Protein AF-A0A7C4CGX9-F1 (afdb_monomer)

Nearest PDB structures (foldseek):
  6t3e-assembly1_A  TM=8.975E-01  e=1.602E-28  Thermococcus litoralis DSM 5473
  1omo-assembly1_A  TM=8.686E-01  e=9.446E-26  Archaeoglobus fulgidus
  1x7d-assembly1_A  TM=8.836E-01  e=2.860E-19  Pseudomonas putida
  6rqa-assembly1_B  TM=8.280E-01  e=3.393E-19  Paracoccus denitrificans PD1222
  5yu0-assembly1_B  TM=8.604E-01  e=6.777E-17  Streptomyces pristinaespiralis

Radius of gyration: 18.74 Å; Cα contacts (8 Å, |Δi|>4): 586; chains: 1; bounding box: 43×53×48 Å

Structure (mmCIF, N/CA/C/O backbone):
data_AF-A0A7C4CGX9-F1
#
_entry.id   AF-A0A7C4CGX9-F1
#
loop_
_atom_site.group_PDB
_atom_site.id
_atom_site.type_symbol
_atom_site.label_atom_id
_atom_site.label_alt_id
_atom_site.label_comp_id
_atom_site.label_asym_id
_atom_site.label_entity_id
_atom_site.label_seq_id
_atom_site.pdbx_PDB_ins_code
_atom_site.Cartn_x
_atom_site.Cartn_y
_atom_site.Cartn_z
_atom_site.occupancy
_atom_site.B_iso_or_equiv
_atom_site.auth_seq_id
_atom_site.auth_comp_id
_atom_site.auth_asym_id
_atom_site.auth_atom_id
_atom_site.pdbx_PDB_model_num
ATOM 1 N N . MET A 1 1 ? 15.262 -29.611 -25.347 1.00 70.50 1 MET A N 1
ATOM 2 C CA . MET A 1 1 ? 14.117 -28.682 -25.423 1.00 70.50 1 MET A CA 1
ATOM 3 C C . MET A 1 1 ? 14.641 -27.290 -25.127 1.00 70.50 1 MET A C 1
ATOM 5 O O . MET A 1 1 ? 15.427 -27.159 -24.196 1.00 70.50 1 MET A O 1
ATOM 9 N N . THR A 1 2 ? 14.307 -26.298 -25.949 1.00 79.62 2 THR A N 1
ATOM 10 C CA . THR A 1 2 ? 14.616 -24.887 -25.682 1.00 79.62 2 THR A CA 1
ATOM 11 C C . THR A 1 2 ? 13.583 -24.354 -24.699 1.00 79.62 2 THR A C 1
ATOM 13 O O . THR A 1 2 ? 12.387 -24.493 -24.933 1.00 79.62 2 THR A O 1
ATOM 16 N N . HIS A 1 3 ? 14.042 -23.815 -23.574 1.00 87.50 3 HIS A N 1
ATOM 17 C CA . HIS A 1 3 ? 13.185 -23.181 -22.580 1.00 87.50 3 HIS A CA 1
ATOM 18 C C . HIS A 1 3 ? 13.189 -21.672 -22.840 1.00 87.50 3 HIS A C 1
ATOM 20 O O . HIS A 1 3 ? 14.247 -21.043 -22.792 1.00 87.50 3 HIS A O 1
ATOM 26 N N . GLU A 1 4 ? 12.028 -21.122 -23.182 1.00 94.19 4 GLU A N 1
ATOM 27 C CA . GLU A 1 4 ? 11.838 -19.696 -23.448 1.00 94.19 4 GLU A CA 1
ATOM 28 C C . GLU A 1 4 ? 11.274 -18.997 -22.209 1.00 94.19 4 GLU A C 1
ATOM 30 O O . GLU A 1 4 ? 10.451 -19.562 -21.492 1.00 94.19 4 GLU A O 1
ATOM 35 N N . ILE A 1 5 ? 11.715 -17.759 -21.975 1.00 97.31 5 ILE A N 1
ATOM 36 C CA . ILE A 1 5 ? 11.267 -16.922 -20.859 1.00 97.31 5 ILE A CA 1
ATOM 37 C C . ILE A 1 5 ? 10.671 -15.644 -21.439 1.00 97.31 5 ILE A C 1
ATOM 39 O O . ILE A 1 5 ? 11.340 -14.932 -22.193 1.00 97.31 5 ILE A O 1
ATOM 43 N N . LEU A 1 6 ? 9.432 -15.326 -21.066 1.00 98.25 6 LEU A N 1
ATOM 44 C CA . LEU A 1 6 ? 8.787 -14.084 -21.480 1.00 98.25 6 LEU A CA 1
ATOM 45 C C . LEU A 1 6 ? 9.411 -12.892 -20.744 1.00 98.25 6 LEU A C 1
ATOM 47 O O . LEU A 1 6 ? 9.396 -12.840 -19.515 1.00 98.25 6 LEU A O 1
ATOM 51 N N . TYR A 1 7 ? 9.916 -11.905 -21.483 1.00 98.25 7 TYR A N 1
ATOM 52 C CA . TYR A 1 7 ? 10.343 -10.632 -20.906 1.00 98.25 7 TYR A CA 1
ATOM 53 C C . TYR A 1 7 ? 9.278 -9.555 -21.121 1.00 98.25 7 TYR A C 1
ATOM 55 O O . TYR A 1 7 ? 8.862 -9.329 -22.255 1.00 98.25 7 TYR A O 1
ATOM 63 N N . LEU A 1 8 ? 8.874 -8.873 -20.046 1.00 98.38 8 LEU A N 1
ATOM 64 C CA . LEU A 1 8 ? 7.962 -7.728 -20.098 1.00 98.38 8 LEU A CA 1
ATOM 65 C C . LEU A 1 8 ? 8.649 -6.491 -19.510 1.00 98.38 8 LEU A C 1
ATOM 67 O O . LEU A 1 8 ? 8.899 -6.397 -18.306 1.00 98.38 8 LEU A O 1
ATOM 71 N N . SER A 1 9 ? 8.948 -5.513 -20.356 1.00 97.38 9 SER A N 1
ATOM 72 C CA . SER A 1 9 ? 9.440 -4.209 -19.917 1.00 97.38 9 SER A CA 1
ATOM 73 C C . SER A 1 9 ? 8.371 -3.439 -19.131 1.00 97.38 9 SER A C 1
ATOM 75 O O . SER A 1 9 ? 7.195 -3.804 -19.120 1.00 97.38 9 SER A O 1
ATOM 77 N N . TYR A 1 10 ? 8.755 -2.310 -18.524 1.00 95.06 10 TYR A N 1
ATOM 78 C CA . TYR A 1 10 ? 7.801 -1.384 -17.900 1.00 95.06 10 TYR A CA 1
ATOM 79 C C . TYR A 1 10 ? 6.642 -1.033 -18.846 1.00 95.06 10 TYR A C 1
ATOM 81 O O . TYR A 1 10 ? 5.484 -1.057 -18.439 1.00 95.06 10 TYR A O 1
ATOM 89 N N . ARG A 1 11 ? 6.951 -0.738 -20.118 1.00 96.69 11 ARG A N 1
ATOM 90 C CA . ARG A 1 11 ? 5.941 -0.359 -21.116 1.00 96.69 11 ARG A CA 1
ATOM 91 C C . ARG A 1 11 ? 5.027 -1.524 -21.466 1.00 96.69 11 ARG A C 1
ATOM 93 O O . ARG A 1 11 ? 3.836 -1.300 -21.637 1.00 96.69 11 ARG A O 1
ATOM 100 N N . ASP A 1 12 ? 5.564 -2.740 -21.530 1.00 98.00 12 ASP A N 1
ATOM 101 C CA . ASP A 1 12 ? 4.757 -3.931 -21.797 1.00 98.00 12 ASP A CA 1
ATOM 102 C C . ASP A 1 12 ? 3.766 -4.157 -20.651 1.00 98.00 12 ASP A C 1
ATOM 104 O O . ASP A 1 12 ? 2.568 -4.257 -20.905 1.00 98.00 12 ASP A O 1
ATOM 108 N N . VAL A 1 13 ? 4.235 -4.120 -19.395 1.00 96.56 13 VAL A N 1
ATOM 109 C CA . VAL A 1 13 ? 3.384 -4.253 -18.197 1.00 96.56 13 VAL A CA 1
ATOM 110 C C . VAL A 1 13 ? 2.321 -3.152 -18.136 1.00 96.56 13 VAL A C 1
ATOM 112 O O . VAL A 1 13 ? 1.150 -3.445 -17.910 1.00 96.56 13 VAL A O 1
ATOM 115 N N . GLU A 1 14 ? 2.701 -1.894 -18.364 1.00 94.81 14 GLU A N 1
ATOM 116 C CA . GLU A 1 14 ? 1.768 -0.761 -18.363 1.00 94.81 14 GLU A CA 1
ATOM 117 C C . GLU A 1 14 ? 0.724 -0.881 -19.489 1.00 94.81 14 GLU A C 1
ATOM 119 O O . GLU A 1 14 ? -0.457 -0.610 -19.270 1.00 94.81 14 GLU A O 1
ATOM 124 N N . SER A 1 15 ? 1.124 -1.364 -20.671 1.00 96.88 15 SER A N 1
ATOM 125 C CA . SER A 1 15 ? 0.234 -1.533 -21.828 1.00 96.88 15 SER A CA 1
ATOM 126 C C . SER A 1 15 ? -0.835 -2.615 -21.652 1.00 96.88 15 SER A C 1
ATOM 128 O O . SER A 1 15 ? -1.835 -2.599 -22.374 1.00 96.88 15 SER A O 1
ATOM 130 N N . LEU A 1 16 ? -0.678 -3.516 -20.671 1.00 96.19 16 LEU A N 1
ATOM 131 C CA . LEU A 1 16 ? -1.705 -4.506 -20.331 1.00 96.19 16 LEU A CA 1
ATOM 132 C C . LEU A 1 16 ? -2.995 -3.852 -19.819 1.00 96.19 16 LEU A C 1
ATOM 134 O O . LEU A 1 16 ? -4.040 -4.497 -19.846 1.00 96.19 16 LEU A O 1
ATOM 138 N N . ASN A 1 17 ? -2.935 -2.589 -19.366 1.00 94.00 17 ASN A N 1
ATOM 139 C CA . ASN A 1 17 ? -4.091 -1.807 -18.916 1.00 94.00 17 ASN A CA 1
ATOM 140 C C . ASN A 1 17 ? -4.977 -2.561 -17.904 1.00 94.00 17 ASN A C 1
ATOM 142 O O . ASN A 1 17 ? -6.206 -2.514 -17.975 1.00 94.00 17 ASN A O 1
ATOM 146 N N . ILE A 1 18 ? -4.347 -3.269 -16.959 1.00 95.88 18 ILE A N 1
ATOM 147 C CA . ILE A 1 18 ? -5.054 -4.029 -15.922 1.00 95.88 18 ILE A CA 1
ATOM 148 C C . ILE A 1 18 ? -5.901 -3.057 -15.089 1.00 95.88 18 ILE A C 1
ATOM 150 O O . ILE A 1 18 ? -5.386 -2.080 -14.540 1.00 95.88 18 ILE A O 1
ATOM 154 N N . GLY A 1 19 ? -7.206 -3.320 -14.996 1.00 96.56 19 GLY A N 1
ATOM 155 C CA . GLY A 1 19 ? -8.149 -2.437 -14.318 1.00 96.56 19 GLY A CA 1
ATOM 156 C C . GLY A 1 19 ? -7.915 -2.363 -12.806 1.00 96.56 19 GLY A C 1
ATOM 157 O O . GLY A 1 19 ? -7.521 -3.344 -12.174 1.00 96.56 19 GLY A O 1
ATOM 158 N N . LEU A 1 20 ? -8.221 -1.209 -12.202 1.00 97.00 20 LEU A N 1
ATOM 159 C CA . LEU A 1 20 ? -8.058 -0.989 -10.756 1.00 97.00 20 LEU A CA 1
ATOM 160 C C . LEU A 1 20 ? -8.819 -2.030 -9.921 1.00 97.00 20 LEU A C 1
ATOM 162 O O . LEU A 1 20 ? -8.255 -2.600 -8.990 1.00 97.00 20 LEU A O 1
ATOM 166 N N . ASP A 1 21 ? -10.057 -2.346 -10.308 1.00 97.94 21 ASP A N 1
ATOM 167 C CA . ASP A 1 21 ? -10.888 -3.341 -9.618 1.00 97.94 21 ASP A CA 1
ATOM 168 C C . ASP A 1 21 ? -10.284 -4.754 -9.700 1.00 97.94 21 ASP A C 1
ATOM 170 O O . ASP A 1 21 ? -10.356 -5.515 -8.736 1.00 97.94 21 ASP A O 1
ATOM 174 N N . GLN A 1 22 ? -9.629 -5.096 -10.817 1.00 98.12 22 GLN A N 1
ATOM 175 C CA . GLN A 1 22 ? -8.940 -6.382 -10.975 1.00 98.12 22 GLN A CA 1
ATOM 176 C C . GLN A 1 22 ? -7.715 -6.467 -10.060 1.00 98.12 22 GLN A C 1
ATOM 178 O O . GLN A 1 22 ? -7.485 -7.499 -9.434 1.00 98.12 22 GLN A O 1
ATOM 183 N N . ILE A 1 23 ? -6.955 -5.374 -9.941 1.00 98.25 23 ILE A N 1
ATOM 184 C CA . ILE A 1 23 ? -5.801 -5.294 -9.037 1.00 98.25 23 ILE A CA 1
ATOM 185 C C . ILE A 1 23 ? -6.260 -5.433 -7.583 1.00 98.25 23 ILE A C 1
ATOM 187 O O . ILE A 1 23 ? -5.685 -6.225 -6.838 1.00 98.25 23 ILE A O 1
ATOM 191 N N . ILE A 1 24 ? -7.308 -4.705 -7.181 1.00 98.56 24 ILE A N 1
ATOM 192 C CA . ILE A 1 24 ? -7.872 -4.793 -5.826 1.00 98.56 24 ILE A CA 1
ATOM 193 C C . ILE A 1 24 ? -8.337 -6.224 -5.543 1.00 98.56 24 ILE A C 1
ATOM 195 O O . ILE A 1 24 ? -7.975 -6.777 -4.507 1.00 98.56 24 ILE A O 1
ATOM 199 N N . ALA A 1 25 ? -9.065 -6.855 -6.469 1.00 98.38 25 ALA A N 1
ATOM 200 C CA . ALA A 1 25 ? -9.540 -8.227 -6.307 1.00 98.38 25 ALA A CA 1
ATOM 201 C C . ALA A 1 25 ? -8.390 -9.241 -6.162 1.00 98.38 25 ALA A C 1
ATOM 203 O O . ALA A 1 25 ? -8.449 -10.103 -5.285 1.00 98.38 25 ALA A O 1
ATOM 204 N N . ALA A 1 26 ? -7.329 -9.120 -6.967 1.00 98.12 26 ALA A N 1
ATOM 205 C CA . ALA A 1 26 ? -6.158 -9.996 -6.891 1.00 98.12 26 ALA A CA 1
ATOM 206 C C . ALA A 1 26 ? -5.380 -9.823 -5.572 1.00 98.12 26 ALA A C 1
ATOM 208 O O . ALA A 1 26 ? -4.937 -10.802 -4.964 1.00 98.12 26 ALA A O 1
ATOM 209 N N . VAL A 1 27 ? -5.237 -8.583 -5.092 1.00 98.44 27 VAL A N 1
ATOM 210 C CA . VAL A 1 27 ? -4.595 -8.303 -3.799 1.00 98.44 27 VAL A CA 1
ATOM 211 C C . VAL A 1 27 ? -5.464 -8.792 -2.638 1.00 98.44 27 VAL A C 1
ATOM 213 O O . VAL A 1 27 ? -4.945 -9.390 -1.696 1.00 98.44 27 VAL A O 1
ATOM 216 N N . GLU A 1 28 ? -6.782 -8.599 -2.705 1.00 98.69 28 GLU A N 1
ATOM 217 C CA . GLU A 1 28 ? -7.714 -9.103 -1.695 1.00 98.69 28 GLU A CA 1
ATOM 218 C C . GLU A 1 28 ? -7.684 -10.632 -1.623 1.00 98.69 28 GLU A C 1
ATOM 220 O O . GLU A 1 28 ? -7.682 -11.199 -0.531 1.00 98.69 28 GLU A O 1
ATOM 225 N N . ASP A 1 29 ? -7.603 -11.307 -2.772 1.00 98.56 29 ASP A N 1
ATOM 226 C CA . ASP A 1 29 ? -7.431 -12.757 -2.821 1.00 98.56 29 ASP A CA 1
ATOM 227 C C . ASP A 1 29 ? -6.097 -13.223 -2.240 1.00 98.56 29 ASP A C 1
ATOM 229 O O . ASP A 1 29 ? -6.073 -14.170 -1.457 1.00 98.56 29 ASP A O 1
ATOM 233 N N . SER A 1 30 ? -5.010 -12.495 -2.493 1.00 98.19 30 SER A N 1
ATOM 234 C CA . SER A 1 30 ? -3.715 -12.781 -1.864 1.00 98.19 30 SER A CA 1
ATOM 235 C C . SER A 1 30 ? -3.793 -12.693 -0.330 1.00 98.19 30 SER A C 1
ATOM 237 O O . SER A 1 30 ? -3.309 -13.584 0.373 1.00 98.19 30 SER A O 1
ATOM 239 N N . PHE A 1 31 ? -4.459 -11.665 0.215 1.00 98.56 31 PHE A N 1
ATOM 240 C CA . PHE A 1 31 ? -4.695 -11.558 1.661 1.00 98.56 31 PHE A CA 1
ATOM 241 C C . PHE A 1 31 ? -5.619 -12.655 2.193 1.00 98.56 31 PHE A C 1
ATOM 243 O O . PHE A 1 31 ? -5.371 -13.177 3.281 1.00 98.56 31 PHE A O 1
ATOM 250 N N . ARG A 1 32 ? -6.652 -13.043 1.437 1.00 98.62 32 ARG A N 1
ATOM 251 C CA . ARG A 1 32 ? -7.548 -14.151 1.791 1.00 98.62 32 ARG A CA 1
ATOM 252 C C . ARG A 1 32 ? -6.787 -15.468 1.883 1.00 98.62 32 ARG A C 1
ATOM 254 O O . ARG A 1 32 ? -6.884 -16.150 2.899 1.00 98.62 32 ARG A O 1
ATOM 261 N N . GLN A 1 33 ? -5.992 -15.804 0.868 1.00 98.44 33 GLN A N 1
ATOM 262 C CA . GLN A 1 33 ? -5.147 -16.999 0.872 1.00 98.44 33 GLN A CA 1
ATOM 263 C C . GLN A 1 33 ? -4.186 -16.986 2.062 1.00 98.44 33 GLN A C 1
ATOM 265 O O . GLN A 1 33 ? -4.072 -17.993 2.764 1.00 98.44 33 GLN A O 1
ATOM 270 N N . LYS A 1 34 ? -3.569 -15.835 2.365 1.00 97.69 34 LYS A N 1
ATOM 271 C CA . LYS A 1 34 ? -2.740 -15.684 3.565 1.00 97.69 34 LYS A CA 1
ATOM 272 C C . LYS A 1 34 ? -3.537 -15.948 4.848 1.00 97.69 34 LYS A C 1
ATOM 274 O O . LYS A 1 34 ? -3.099 -16.741 5.677 1.00 97.69 34 LYS A O 1
ATOM 279 N N . GLY A 1 35 ? -4.714 -15.343 5.003 1.00 97.69 35 GLY A N 1
ATOM 280 C CA . GLY A 1 35 ? -5.590 -15.548 6.162 1.00 97.69 35 GLY A CA 1
ATOM 281 C C . GLY A 1 35 ? -6.046 -17.001 6.341 1.00 97.69 35 GLY A C 1
ATOM 282 O O . GLY A 1 35 ? -6.289 -17.444 7.467 1.00 97.69 35 GLY A O 1
ATOM 283 N N . LEU A 1 36 ? -6.121 -17.766 5.250 1.00 97.75 36 LEU A N 1
ATOM 284 C CA . LEU A 1 36 ? -6.421 -19.201 5.244 1.00 97.75 36 LEU A CA 1
ATOM 285 C C . LEU A 1 36 ? -5.187 -20.099 5.445 1.00 97.75 36 LEU A C 1
ATOM 287 O O . LEU A 1 36 ? -5.346 -21.310 5.563 1.00 97.75 36 LEU A O 1
ATOM 291 N N . GLY A 1 37 ? -3.974 -19.541 5.514 1.00 97.00 37 GLY A N 1
ATOM 292 C CA . GLY A 1 37 ? -2.733 -20.318 5.625 1.00 97.00 37 GLY A CA 1
ATOM 293 C C . GLY A 1 37 ? -2.311 -21.005 4.320 1.00 97.00 37 GLY A C 1
ATOM 294 O O . GLY A 1 37 ? -1.541 -21.961 4.342 1.00 97.00 37 GLY A O 1
ATOM 295 N N . LEU A 1 38 ? -2.807 -20.526 3.177 1.00 98.00 38 LEU A N 1
ATOM 296 C CA . LEU A 1 38 ? -2.552 -21.074 1.840 1.00 98.00 38 LEU A CA 1
ATOM 297 C C . LEU A 1 38 ? -1.387 -20.369 1.130 1.00 98.00 38 LEU A C 1
ATOM 299 O O . LEU A 1 38 ? -1.386 -20.237 -0.091 1.00 98.00 38 LEU A O 1
ATOM 303 N N . VAL A 1 39 ? -0.397 -19.896 1.889 1.00 97.50 39 VAL A N 1
ATOM 304 C CA . VAL A 1 39 ? 0.759 -19.174 1.348 1.00 97.50 39 VAL A CA 1
ATOM 305 C C . VAL A 1 39 ? 2.056 -19.695 1.944 1.00 97.50 39 VAL A C 1
ATOM 307 O O . VAL A 1 39 ? 2.121 -20.026 3.126 1.00 97.50 39 VAL A O 1
ATOM 310 N N . GLU A 1 40 ? 3.103 -19.715 1.132 1.00 96.56 40 GLU A N 1
ATOM 311 C CA . GLU A 1 40 ? 4.483 -19.776 1.603 1.00 96.56 40 GLU A CA 1
ATOM 312 C C . GLU A 1 40 ? 5.134 -18.437 1.291 1.00 96.56 40 GLU A C 1
ATOM 314 O O . GLU A 1 40 ? 5.309 -18.063 0.135 1.00 96.56 40 GLU A O 1
ATOM 319 N N . MET A 1 41 ? 5.430 -17.677 2.339 1.00 94.31 41 MET A N 1
ATOM 320 C CA . MET A 1 41 ? 5.937 -16.314 2.233 1.00 94.31 41 MET A CA 1
ATOM 321 C C . MET A 1 41 ? 6.996 -16.111 3.320 1.00 94.31 41 MET A C 1
ATOM 323 O O . MET A 1 41 ? 6.671 -15.649 4.416 1.00 94.31 41 MET A O 1
ATOM 327 N N . PRO A 1 42 ? 8.254 -16.518 3.079 1.00 91.31 42 PRO A N 1
ATOM 328 C CA . PRO A 1 42 ? 9.315 -16.292 4.049 1.00 91.31 42 PRO A CA 1
ATOM 329 C C . PRO A 1 42 ? 9.562 -14.781 4.237 1.00 91.31 42 PRO A C 1
ATOM 331 O O . PRO A 1 42 ? 9.220 -13.976 3.361 1.00 91.31 42 PRO A O 1
ATOM 334 N N . PRO A 1 43 ? 10.187 -14.365 5.356 1.00 84.19 43 PRO A N 1
ATOM 335 C CA . PRO A 1 43 ? 10.649 -12.989 5.520 1.00 84.19 43 PRO A CA 1
ATOM 336 C C . PRO A 1 43 ? 11.494 -12.568 4.318 1.00 84.19 43 PRO A C 1
ATOM 338 O O . PRO A 1 43 ? 12.234 -13.388 3.786 1.00 84.19 43 PRO A O 1
ATOM 341 N N . LYS A 1 44 ? 11.407 -11.304 3.892 1.00 89.56 44 LYS A N 1
ATOM 342 C CA . LYS A 1 44 ? 12.145 -10.815 2.720 1.00 89.56 44 LYS A CA 1
ATOM 343 C C . LYS A 1 44 ? 13.624 -10.557 3.063 1.00 89.56 44 LYS A C 1
ATOM 345 O O . LYS A 1 44 ? 13.900 -9.537 3.698 1.00 89.56 44 LYS A O 1
ATOM 350 N N . PRO A 1 45 ? 14.591 -11.431 2.702 1.00 89.19 45 PRO A N 1
ATOM 351 C CA . PRO A 1 45 ? 15.995 -11.147 2.966 1.00 89.19 45 PRO A CA 1
ATOM 352 C C . PRO A 1 45 ? 16.468 -9.962 2.125 1.00 89.19 45 PRO A C 1
ATOM 354 O O . PRO A 1 45 ? 15.969 -9.700 1.024 1.00 89.19 45 PRO A O 1
ATOM 357 N N . GLY A 1 46 ? 17.455 -9.246 2.655 1.00 89.88 46 GLY A N 1
ATOM 358 C CA . GLY A 1 46 ? 17.881 -7.975 2.104 1.00 89.88 46 GLY A CA 1
ATOM 359 C C . GLY A 1 46 ? 19.351 -7.669 2.287 1.00 89.88 46 GLY A C 1
ATOM 360 O O . GLY A 1 46 ? 19.967 -8.082 3.266 1.00 89.88 46 GLY A O 1
ATOM 361 N N . ILE A 1 47 ? 19.893 -6.883 1.362 1.00 93.50 47 ILE A N 1
ATOM 362 C CA . ILE A 1 47 ? 21.197 -6.235 1.503 1.00 93.50 47 ILE A CA 1
ATOM 363 C C . ILE A 1 47 ? 21.029 -4.716 1.483 1.00 93.50 47 ILE A C 1
ATOM 365 O O . ILE A 1 47 ? 20.156 -4.183 0.798 1.00 93.50 47 ILE A O 1
ATOM 369 N N . HIS A 1 48 ? 21.891 -4.015 2.218 1.00 93.69 48 HIS A N 1
ATOM 370 C CA . HIS A 1 48 ? 21.818 -2.564 2.412 1.00 93.69 48 HIS A CA 1
ATOM 371 C C . HIS A 1 48 ? 23.119 -1.916 1.928 1.00 93.69 48 HIS A C 1
ATOM 373 O O . HIS A 1 48 ? 24.009 -1.623 2.727 1.00 93.69 48 HIS A O 1
ATOM 379 N N . PRO A 1 49 ? 23.297 -1.746 0.605 1.00 92.88 49 PRO A N 1
ATOM 380 C CA . PRO A 1 49 ? 24.583 -1.338 0.042 1.00 92.88 49 PRO A CA 1
ATOM 381 C C . PRO A 1 49 ? 24.990 0.091 0.430 1.00 92.88 49 PRO A C 1
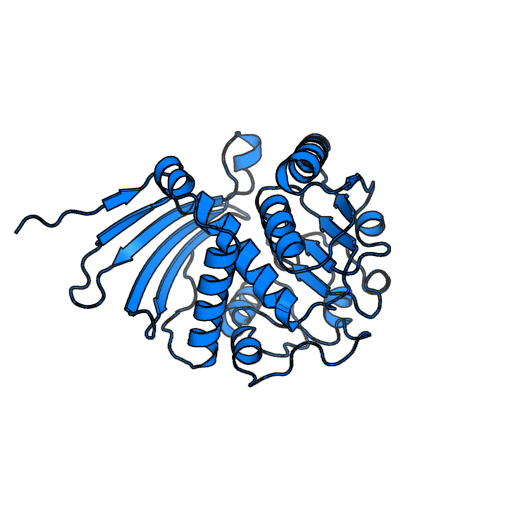ATOM 383 O O . PRO A 1 49 ? 26.163 0.442 0.301 1.00 92.88 49 PRO A O 1
ATOM 386 N N . ARG A 1 50 ? 24.046 0.936 0.862 1.00 93.88 50 ARG A N 1
ATOM 387 C CA . ARG A 1 50 ? 24.248 2.327 1.301 1.00 93.88 50 ARG A CA 1
ATOM 388 C C . ARG A 1 50 ? 23.262 2.662 2.427 1.00 93.88 50 ARG A C 1
ATOM 390 O O . ARG A 1 50 ? 22.300 1.925 2.636 1.00 93.88 50 ARG A O 1
ATOM 397 N N . ARG A 1 51 ? 23.490 3.781 3.128 1.00 90.81 51 ARG A N 1
ATOM 398 C CA . ARG A 1 51 ? 22.569 4.305 4.153 1.00 90.81 51 ARG A CA 1
ATOM 399 C C . ARG A 1 51 ? 21.167 4.489 3.557 1.00 90.81 51 ARG A C 1
ATOM 401 O O . ARG A 1 51 ? 21.048 4.959 2.425 1.00 90.81 51 ARG A O 1
ATOM 408 N N . ASP A 1 52 ? 20.145 4.070 4.303 1.00 88.94 52 ASP A N 1
ATOM 409 C CA . ASP A 1 52 ? 18.723 4.170 3.936 1.00 88.94 52 ASP A CA 1
ATOM 410 C C . ASP A 1 52 ? 18.367 3.541 2.569 1.00 88.94 52 ASP A C 1
ATOM 412 O O . ASP A 1 52 ? 17.315 3.810 1.997 1.00 88.94 52 ASP A O 1
ATOM 416 N N . SER A 1 53 ? 19.247 2.688 2.029 1.00 93.81 53 SER A N 1
ATOM 417 C CA . SER A 1 53 ? 19.053 1.982 0.763 1.00 93.81 53 SER A CA 1
ATOM 418 C C . SER A 1 53 ? 18.928 0.487 1.004 1.00 93.81 53 SER A C 1
ATOM 420 O O . SER A 1 53 ? 19.639 -0.071 1.840 1.00 93.81 53 SER A O 1
ATOM 422 N N . PHE A 1 54 ? 18.095 -0.178 0.213 1.00 94.12 54 PHE A N 1
ATOM 423 C CA . PHE A 1 54 ? 17.886 -1.616 0.313 1.00 94.12 54 PHE A CA 1
ATOM 424 C C . PHE A 1 54 ? 17.808 -2.280 -1.057 1.00 94.12 54 PHE A C 1
ATOM 426 O O . PHE A 1 54 ? 17.437 -1.653 -2.050 1.00 94.12 54 PHE A O 1
ATOM 433 N N . ILE A 1 55 ? 18.118 -3.573 -1.090 1.00 96.62 55 ILE A N 1
ATOM 434 C CA . ILE A 1 55 ? 17.747 -4.483 -2.168 1.00 96.62 55 ILE A CA 1
ATOM 435 C C . ILE A 1 55 ? 17.199 -5.755 -1.523 1.00 96.62 55 ILE A C 1
ATOM 437 O O . ILE A 1 55 ? 17.907 -6.409 -0.758 1.00 96.62 55 ILE A O 1
ATOM 441 N N . HIS A 1 56 ? 15.930 -6.060 -1.781 1.00 96.00 56 HIS A N 1
ATOM 442 C CA . HIS A 1 56 ? 15.164 -7.109 -1.113 1.00 96.00 56 HIS A CA 1
ATOM 443 C C . HIS A 1 56 ? 14.711 -8.184 -2.096 1.00 96.00 56 HIS A C 1
ATOM 445 O O . HIS A 1 56 ? 14.167 -7.877 -3.159 1.00 96.00 56 HIS A O 1
ATOM 451 N N . ALA A 1 57 ? 14.867 -9.441 -1.685 1.00 97.12 57 ALA A N 1
ATOM 452 C CA . ALA A 1 57 ? 14.245 -10.592 -2.318 1.00 97.12 57 ALA A CA 1
ATOM 453 C C . ALA A 1 57 ? 12.939 -10.903 -1.591 1.00 97.12 57 ALA A C 1
ATOM 455 O O . ALA A 1 57 ? 12.919 -11.069 -0.377 1.00 97.12 57 ALA A O 1
ATOM 456 N N . MET A 1 58 ? 11.840 -10.966 -2.333 1.00 97.38 58 MET A N 1
ATOM 457 C CA . MET A 1 58 ? 10.510 -11.259 -1.806 1.00 97.38 58 MET A CA 1
ATOM 458 C C . MET A 1 58 ? 9.933 -12.472 -2.547 1.00 97.38 58 MET A C 1
ATOM 460 O O . MET A 1 58 ? 9.144 -12.279 -3.477 1.00 97.38 58 MET A O 1
ATOM 464 N N . PRO A 1 59 ? 10.380 -13.701 -2.230 1.00 97.44 59 PRO A N 1
ATOM 465 C CA . PRO A 1 59 ? 9.787 -14.902 -2.795 1.00 97.44 59 PRO A CA 1
ATOM 466 C C . PRO A 1 59 ? 8.438 -15.191 -2.132 1.00 97.44 59 PRO A C 1
ATOM 468 O O . PRO A 1 59 ? 8.264 -14.952 -0.936 1.00 97.44 59 PRO A O 1
ATOM 471 N N . ALA A 1 60 ? 7.491 -15.705 -2.908 1.00 97.81 60 ALA A N 1
ATOM 472 C CA . ALA A 1 60 ? 6.214 -16.177 -2.396 1.00 97.81 60 ALA A CA 1
ATOM 473 C C . ALA A 1 60 ? 5.642 -17.286 -3.285 1.00 97.81 60 ALA A C 1
ATOM 475 O O . ALA A 1 60 ? 5.868 -17.301 -4.497 1.00 97.81 60 ALA A O 1
ATOM 476 N N . TYR A 1 61 ? 4.863 -18.170 -2.670 1.00 98.44 61 TYR A N 1
ATOM 477 C CA . TYR A 1 61 ? 4.008 -19.135 -3.345 1.00 98.44 61 TYR A CA 1
ATOM 478 C C . TYR A 1 61 ? 2.582 -19.029 -2.798 1.00 98.44 61 TYR A C 1
ATOM 480 O O . TYR A 1 61 ? 2.353 -19.157 -1.593 1.00 98.44 61 TYR A O 1
ATOM 488 N N . LEU A 1 62 ? 1.628 -18.765 -3.689 1.00 97.88 62 LEU A N 1
ATOM 489 C CA . LEU A 1 62 ? 0.196 -18.748 -3.403 1.00 97.88 62 LEU A CA 1
ATOM 490 C C . LEU A 1 62 ? -0.398 -20.098 -3.814 1.00 97.88 62 LEU A C 1
ATOM 492 O O . LEU A 1 62 ? -0.545 -20.366 -5.005 1.00 97.88 62 LEU A O 1
ATOM 496 N N . LYS A 1 63 ? -0.754 -20.939 -2.836 1.00 97.44 63 LYS A N 1
ATOM 497 C CA . LYS A 1 63 ? -1.225 -22.316 -3.080 1.00 97.44 63 LYS A CA 1
ATOM 498 C C . LYS A 1 63 ? -2.572 -22.359 -3.790 1.00 97.44 63 LYS A C 1
ATOM 500 O O . LYS A 1 63 ? -2.829 -23.275 -4.556 1.00 97.44 63 LYS A O 1
ATOM 505 N N . GLY A 1 64 ? -3.445 -21.387 -3.525 1.00 94.94 64 GLY A N 1
ATOM 506 C CA . GLY A 1 64 ? -4.780 -21.337 -4.121 1.00 94.94 64 GLY A CA 1
ATOM 507 C C . GLY A 1 64 ? -4.771 -20.936 -5.596 1.00 94.94 64 GLY A C 1
ATOM 508 O O . GLY A 1 64 ? -5.602 -21.418 -6.356 1.00 94.94 64 GLY A O 1
ATOM 509 N N . SER A 1 65 ? -3.830 -20.080 -6.002 1.00 94.25 65 SER A N 1
ATOM 510 C CA . SER A 1 65 ? -3.666 -19.655 -7.404 1.00 94.25 65 SER A CA 1
ATOM 511 C C . SER A 1 65 ? -2.610 -20.452 -8.165 1.00 94.25 65 SER A C 1
ATOM 513 O O . SER A 1 65 ? -2.397 -20.174 -9.340 1.00 94.25 65 SER A O 1
ATOM 515 N N . ASP A 1 66 ? -1.923 -21.365 -7.479 1.00 97.00 66 ASP A N 1
ATOM 516 C CA . ASP A 1 66 ? -0.732 -22.063 -7.955 1.00 97.00 66 ASP A CA 1
ATOM 517 C C . ASP A 1 66 ? 0.278 -21.115 -8.629 1.00 97.00 66 ASP A C 1
ATOM 519 O O . ASP A 1 66 ? 0.686 -21.281 -9.775 1.00 97.00 66 ASP A O 1
ATOM 523 N N . ALA A 1 67 ? 0.633 -20.041 -7.917 1.00 97.50 67 ALA A N 1
ATOM 524 C CA . ALA A 1 67 ? 1.498 -18.983 -8.434 1.00 97.50 67 ALA A CA 1
ATOM 525 C C . ALA A 1 67 ? 2.750 -18.838 -7.566 1.00 97.50 67 ALA A C 1
ATOM 527 O O . ALA A 1 67 ? 2.658 -18.445 -6.399 1.00 97.50 67 ALA A O 1
ATOM 528 N N . ALA A 1 68 ? 3.917 -19.132 -8.143 1.00 98.38 68 ALA A N 1
ATOM 529 C CA . ALA A 1 68 ? 5.220 -19.015 -7.494 1.00 98.38 68 ALA A CA 1
ATOM 530 C C . ALA A 1 68 ? 6.075 -17.936 -8.169 1.00 98.38 68 ALA A C 1
ATOM 532 O O . ALA A 1 68 ? 6.118 -17.823 -9.396 1.00 98.38 68 ALA A O 1
ATOM 533 N N . GLY A 1 69 ? 6.788 -17.141 -7.374 1.00 98.00 69 GLY A N 1
ATOM 534 C CA . GLY A 1 69 ? 7.680 -16.134 -7.933 1.00 98.00 69 GLY A CA 1
ATOM 535 C C . GLY A 1 69 ? 8.556 -15.420 -6.918 1.00 98.00 69 GLY A C 1
ATOM 536 O O . GLY A 1 69 ? 8.475 -15.639 -5.710 1.00 98.00 69 GLY A O 1
ATOM 537 N N . LEU A 1 70 ? 9.399 -14.531 -7.440 1.00 97.81 70 LEU A N 1
ATOM 538 C CA . LEU A 1 70 ? 10.344 -13.716 -6.688 1.00 97.81 70 LEU A CA 1
ATOM 539 C C . LEU A 1 70 ? 10.321 -12.282 -7.199 1.00 97.81 70 LEU A C 1
ATOM 541 O O . LEU A 1 70 ? 10.653 -12.017 -8.354 1.00 97.81 70 LEU A O 1
ATOM 545 N N . LYS A 1 71 ? 10.032 -11.331 -6.309 1.00 98.25 71 LYS A N 1
ATOM 546 C CA . LYS A 1 71 ? 10.316 -9.921 -6.584 1.00 98.25 71 LYS A CA 1
ATOM 547 C C . LYS A 1 71 ? 11.698 -9.552 -6.053 1.00 98.25 71 LYS A C 1
ATOM 549 O O . LYS A 1 71 ? 11.943 -9.665 -4.853 1.00 98.25 71 LYS A O 1
ATOM 554 N N . TRP A 1 72 ? 12.568 -9.069 -6.934 1.00 97.88 72 TRP A N 1
ATOM 555 C CA . TRP A 1 72 ? 13.869 -8.496 -6.594 1.00 97.88 72 TRP A CA 1
ATOM 556 C C . TRP A 1 72 ? 13.804 -6.982 -6.769 1.00 97.88 72 TRP A C 1
ATOM 558 O O . TRP A 1 72 ? 13.784 -6.478 -7.892 1.00 97.88 72 TRP A O 1
ATOM 568 N N . ILE A 1 73 ? 13.694 -6.255 -5.656 1.00 97.44 73 ILE A N 1
ATOM 569 C CA . ILE A 1 73 ? 13.359 -4.827 -5.652 1.00 97.44 73 ILE A CA 1
ATOM 570 C C . ILE A 1 73 ? 14.373 -4.021 -4.847 1.00 97.44 73 ILE A C 1
ATOM 572 O O . ILE A 1 73 ? 14.780 -4.424 -3.761 1.00 97.44 73 ILE A O 1
ATOM 576 N N . SER A 1 74 ? 14.749 -2.859 -5.367 1.00 96.56 74 SER A N 1
ATOM 577 C CA . SER A 1 74 ? 15.635 -1.905 -4.707 1.00 96.56 74 SER A CA 1
ATOM 578 C C . SER A 1 74 ? 14.905 -0.627 -4.315 1.00 96.56 74 SER A C 1
ATOM 580 O O . SER A 1 74 ? 13.936 -0.236 -4.968 1.00 96.56 74 SER A O 1
ATOM 582 N N . GLY A 1 75 ? 15.400 0.021 -3.263 1.00 95.19 75 GLY A N 1
ATOM 583 C CA . GLY A 1 75 ? 15.026 1.370 -2.868 1.00 95.19 75 GLY A CA 1
ATOM 584 C C . GLY A 1 75 ? 16.266 2.199 -2.567 1.00 95.19 75 GLY A C 1
ATOM 585 O O . GLY A 1 75 ? 17.117 1.759 -1.795 1.00 95.19 75 GLY A O 1
ATOM 586 N N . ASN A 1 76 ? 16.393 3.378 -3.182 1.00 95.00 76 ASN A N 1
ATOM 587 C CA . ASN A 1 76 ? 17.524 4.281 -2.956 1.00 95.00 76 ASN A CA 1
ATOM 588 C C . ASN A 1 76 ? 17.072 5.752 -2.881 1.00 95.00 76 ASN A C 1
ATOM 590 O O . ASN A 1 76 ? 16.747 6.339 -3.919 1.00 95.00 76 ASN A O 1
ATOM 594 N N . PRO A 1 77 ? 17.079 6.377 -1.689 1.00 91.38 77 PRO A N 1
ATOM 595 C CA . PRO A 1 77 ? 16.537 7.721 -1.477 1.00 91.38 77 PRO A CA 1
ATOM 596 C C . PRO A 1 77 ? 17.304 8.826 -2.219 1.00 91.38 77 PRO A C 1
ATOM 598 O O . PRO A 1 77 ? 16.773 9.917 -2.410 1.00 91.38 77 PRO A O 1
ATOM 601 N N . GLU A 1 78 ? 18.521 8.553 -2.698 1.00 92.50 78 GLU A N 1
ATOM 602 C CA . GLU A 1 78 ? 19.321 9.509 -3.470 1.00 92.50 78 GLU A CA 1
ATOM 603 C C . GLU A 1 78 ? 19.006 9.492 -4.976 1.00 92.50 78 GLU A C 1
ATOM 605 O O . GLU A 1 78 ? 19.388 10.417 -5.695 1.00 92.50 78 GLU A O 1
ATOM 610 N N . ASN A 1 79 ? 18.302 8.471 -5.478 1.00 93.56 79 ASN A N 1
ATOM 611 C CA . ASN A 1 79 ? 17.975 8.350 -6.903 1.00 93.56 79 ASN A CA 1
ATOM 612 C C . ASN A 1 79 ? 17.130 9.509 -7.456 1.00 93.56 79 ASN A C 1
ATOM 614 O O . ASN A 1 79 ? 17.475 9.997 -8.536 1.00 93.56 79 ASN A O 1
ATOM 618 N N . PRO A 1 80 ? 16.098 10.021 -6.752 1.00 90.19 80 PRO A N 1
ATOM 619 C CA . PRO A 1 80 ? 15.321 11.157 -7.244 1.00 90.19 80 PRO A CA 1
ATOM 620 C C . PRO A 1 80 ? 16.173 12.394 -7.561 1.00 90.19 80 PRO A C 1
ATOM 622 O O . PRO A 1 80 ? 15.923 13.071 -8.555 1.00 90.19 80 PRO A O 1
ATOM 625 N N . LYS A 1 81 ? 17.248 12.650 -6.797 1.00 90.06 81 LYS A N 1
ATOM 626 C CA . LYS A 1 81 ? 18.187 13.761 -7.059 1.00 90.06 81 LYS A CA 1
ATOM 627 C C . LYS A 1 81 ? 18.966 13.591 -8.370 1.00 90.06 81 LYS A C 1
ATOM 629 O O . LYS A 1 81 ? 19.510 14.556 -8.892 1.00 90.06 81 LYS A O 1
ATOM 634 N N . ARG A 1 82 ? 19.026 12.364 -8.894 1.00 93.38 82 ARG A N 1
ATOM 635 C CA . ARG A 1 82 ? 19.689 11.977 -10.150 1.00 93.38 82 ARG A CA 1
ATOM 636 C C . ARG A 1 82 ? 18.704 11.815 -11.311 1.00 93.38 82 ARG A C 1
ATOM 638 O O . ARG A 1 82 ? 19.111 11.371 -12.378 1.00 93.38 82 ARG A O 1
ATOM 645 N N . GLY A 1 83 ? 17.418 12.104 -11.101 1.00 90.31 83 GLY A N 1
ATOM 646 C CA . GLY A 1 83 ? 16.368 11.839 -12.088 1.00 90.31 83 GLY A CA 1
ATOM 647 C C . GLY A 1 83 ? 16.041 10.351 -12.268 1.00 90.31 83 GLY A C 1
ATOM 648 O O . GLY A 1 83 ? 15.467 9.978 -13.285 1.00 90.31 83 GLY A O 1
ATOM 649 N N . LEU A 1 84 ? 16.409 9.499 -11.304 1.00 92.69 84 LEU A N 1
ATOM 650 C CA . LEU A 1 84 ? 16.118 8.063 -11.312 1.00 92.69 84 LEU A CA 1
ATOM 651 C C . LEU A 1 84 ? 14.974 7.719 -10.337 1.00 92.69 84 LEU A C 1
ATOM 653 O O . LEU A 1 84 ? 14.790 8.423 -9.338 1.00 92.69 84 LEU A O 1
ATOM 657 N N . PRO A 1 85 ? 14.232 6.616 -10.556 1.00 90.31 85 PRO A N 1
ATOM 658 C CA . PRO A 1 85 ? 13.203 6.162 -9.621 1.00 90.31 85 PRO A CA 1
ATOM 659 C C . PRO A 1 85 ? 13.761 5.827 -8.229 1.00 90.31 85 PRO A C 1
ATOM 661 O O . PRO A 1 85 ? 14.826 5.217 -8.106 1.00 90.31 85 PRO A O 1
ATOM 664 N N . TYR A 1 86 ? 13.009 6.175 -7.175 1.00 92.69 86 TYR A N 1
ATOM 665 C CA . TYR A 1 86 ? 13.316 5.747 -5.801 1.00 92.69 86 TYR A CA 1
ATOM 666 C C . TYR A 1 86 ? 13.276 4.220 -5.678 1.00 92.69 86 TYR A C 1
ATOM 668 O O . TYR A 1 86 ? 14.199 3.633 -5.119 1.00 92.69 86 TYR A O 1
ATOM 676 N N . ILE A 1 87 ? 12.228 3.601 -6.231 1.00 95.06 87 ILE A N 1
ATOM 677 C CA . ILE A 1 87 ? 12.009 2.155 -6.247 1.00 95.06 87 ILE A CA 1
ATOM 678 C C . ILE A 1 87 ? 12.151 1.634 -7.678 1.00 95.06 87 ILE A C 1
ATOM 680 O O . ILE A 1 87 ? 11.539 2.191 -8.586 1.00 95.06 87 ILE A O 1
ATOM 684 N N . ALA A 1 88 ? 12.915 0.558 -7.865 1.00 95.50 88 ALA A N 1
ATOM 685 C CA . ALA A 1 88 ? 13.060 -0.132 -9.148 1.00 95.50 88 ALA A CA 1
ATOM 686 C C . ALA A 1 88 ? 13.418 -1.609 -8.938 1.00 95.50 88 ALA A C 1
ATOM 688 O O . ALA A 1 88 ? 14.078 -1.956 -7.952 1.00 95.50 88 ALA A O 1
ATOM 689 N N . GLY A 1 89 ? 13.019 -2.479 -9.865 1.00 96.88 89 GLY A N 1
ATOM 690 C CA . GLY A 1 89 ? 13.390 -3.893 -9.837 1.00 96.88 89 GLY A CA 1
ATOM 691 C C . GLY A 1 89 ? 12.555 -4.752 -10.773 1.00 96.88 89 GLY A C 1
ATOM 692 O O . GLY A 1 89 ? 11.855 -4.235 -11.640 1.00 96.88 89 GLY A O 1
ATOM 693 N N . ILE A 1 90 ? 12.631 -6.065 -10.577 1.00 98.19 90 ILE A N 1
ATOM 694 C CA . ILE A 1 90 ? 11.989 -7.065 -11.434 1.00 98.19 90 ILE A CA 1
ATOM 695 C C . ILE A 1 90 ? 11.170 -8.069 -10.623 1.00 98.19 90 ILE A C 1
ATOM 697 O O . ILE A 1 90 ? 11.419 -8.287 -9.434 1.00 98.19 90 ILE A O 1
ATOM 701 N N . LEU A 1 91 ? 10.199 -8.687 -11.284 1.00 98.44 91 LEU A N 1
ATOM 702 C CA . LEU A 1 91 ? 9.452 -9.843 -10.813 1.00 98.44 91 LEU A CA 1
ATOM 703 C C . LEU A 1 91 ? 9.761 -11.026 -11.732 1.00 98.44 91 LEU A C 1
ATOM 705 O O . LEU A 1 91 ? 9.696 -10.897 -12.952 1.00 98.44 91 LEU A O 1
ATOM 709 N N . ILE A 1 92 ? 10.090 -12.164 -11.135 1.00 98.56 92 ILE A N 1
ATOM 710 C CA . ILE A 1 92 ? 10.289 -13.441 -11.815 1.00 98.56 92 ILE A CA 1
ATOM 711 C C . ILE A 1 92 ? 9.118 -14.339 -11.426 1.00 98.56 92 ILE A C 1
ATOM 713 O O . ILE A 1 92 ? 8.813 -14.446 -10.237 1.00 98.56 92 ILE A O 1
ATOM 717 N N . LEU A 1 93 ? 8.470 -14.958 -12.408 1.00 98.44 93 LEU A N 1
ATOM 718 C CA . LEU A 1 93 ? 7.480 -16.010 -12.182 1.00 98.44 93 LEU A CA 1
ATOM 719 C C . LEU A 1 93 ? 8.085 -17.360 -12.535 1.00 98.44 93 LEU A C 1
ATOM 721 O O . LEU A 1 93 ? 8.811 -17.474 -13.523 1.00 98.44 93 LEU A O 1
ATOM 725 N N . ASN A 1 94 ? 7.746 -18.371 -11.748 1.00 98.44 94 ASN A N 1
ATOM 726 C CA . ASN A 1 94 ? 8.141 -19.753 -11.959 1.00 98.44 94 ASN A CA 1
ATOM 727 C C . ASN A 1 94 ? 6.892 -20.599 -12.189 1.00 98.44 94 ASN A C 1
ATOM 729 O O . ASN A 1 94 ? 5.867 -20.378 -11.549 1.00 98.44 94 ASN A O 1
ATOM 733 N N . ASP A 1 95 ? 7.006 -21.578 -13.077 1.00 97.62 95 ASP A N 1
ATOM 734 C CA . ASP A 1 95 ? 6.078 -22.700 -13.130 1.00 97.62 95 ASP A CA 1
ATOM 735 C C . ASP A 1 95 ? 6.264 -23.544 -11.851 1.00 97.62 95 ASP A C 1
ATOM 737 O O . ASP A 1 95 ? 7.372 -24.050 -11.633 1.00 97.62 95 ASP A O 1
ATOM 741 N N . PRO A 1 96 ? 5.246 -23.679 -10.979 1.00 96.88 96 PRO A N 1
ATOM 742 C CA . PRO A 1 96 ? 5.368 -24.457 -9.748 1.00 96.88 96 PRO A CA 1
ATOM 743 C C . PRO A 1 96 ? 5.623 -25.951 -9.977 1.00 96.88 96 PRO A C 1
ATOM 745 O O . PRO A 1 96 ? 6.233 -26.586 -9.118 1.00 96.88 96 PRO A O 1
ATOM 748 N N . GLU A 1 97 ? 5.195 -26.515 -11.114 1.00 96.62 97 GLU A N 1
ATOM 749 C CA . GLU A 1 97 ? 5.354 -27.943 -11.412 1.00 96.62 97 GLU A CA 1
ATOM 750 C C . GLU A 1 97 ? 6.806 -28.276 -11.774 1.00 96.62 97 GLU A C 1
ATOM 752 O O . GLU A 1 97 ? 7.387 -29.238 -11.268 1.00 96.62 97 GLU A O 1
ATOM 757 N N . THR A 1 98 ? 7.416 -27.462 -12.638 1.00 96.25 98 THR A N 1
ATOM 758 C CA . THR A 1 98 ? 8.771 -27.716 -13.157 1.00 96.25 98 THR A CA 1
ATOM 759 C C . THR A 1 98 ? 9.864 -26.924 -12.438 1.00 96.25 98 THR A C 1
ATOM 761 O O . THR A 1 98 ? 11.049 -27.238 -12.568 1.00 96.25 98 THR A O 1
ATOM 764 N N . GLY A 1 99 ? 9.491 -25.874 -11.703 1.00 95.56 99 GLY A N 1
ATOM 765 C CA . GLY A 1 99 ? 10.398 -24.895 -11.101 1.00 95.56 99 GLY A CA 1
ATOM 766 C C . GLY A 1 99 ? 11.028 -23.923 -12.106 1.00 95.56 99 GLY A C 1
ATOM 767 O O . GLY A 1 99 ? 11.782 -23.028 -11.707 1.00 95.56 99 GLY A O 1
ATOM 768 N N . LEU A 1 100 ? 10.744 -24.071 -13.403 1.00 97.12 100 LEU A N 1
ATOM 769 C CA . LEU A 1 100 ? 11.366 -23.276 -14.454 1.00 97.12 100 LEU A CA 1
ATOM 770 C C . LEU A 1 100 ? 10.822 -21.835 -14.467 1.00 97.12 100 LEU A C 1
ATOM 772 O O . LEU A 1 100 ? 9.619 -21.632 -14.300 1.00 97.12 100 LEU A O 1
ATOM 776 N N . PRO A 1 101 ? 11.675 -20.813 -14.661 1.00 97.38 101 PRO A N 1
ATOM 777 C CA . PRO A 1 101 ? 11.220 -19.432 -14.779 1.00 97.38 101 PRO A CA 1
ATOM 778 C C . PRO A 1 101 ? 10.432 -19.231 -16.079 1.00 97.38 101 PRO A C 1
ATOM 780 O O . PRO A 1 101 ? 10.941 -19.472 -17.161 1.00 97.38 101 PRO A O 1
ATOM 783 N N . ILE A 1 102 ? 9.203 -18.735 -15.998 1.00 97.94 102 ILE A N 1
ATOM 784 C CA . ILE A 1 102 ? 8.338 -18.537 -17.175 1.00 97.94 102 ILE A CA 1
ATOM 785 C C . ILE A 1 102 ? 8.281 -17.080 -17.634 1.00 97.94 102 ILE A C 1
ATOM 787 O O . ILE A 1 102 ? 8.021 -16.807 -18.807 1.00 97.94 102 ILE A O 1
ATOM 791 N N . ALA A 1 103 ? 8.549 -16.131 -16.732 1.00 98.38 103 ALA A N 1
ATOM 792 C CA . ALA A 1 103 ? 8.557 -14.714 -17.064 1.00 98.38 103 ALA A CA 1
ATOM 793 C C . ALA A 1 103 ? 9.513 -13.901 -16.185 1.00 98.38 103 ALA A C 1
ATOM 795 O O . ALA A 1 103 ? 9.699 -14.200 -15.005 1.00 98.38 103 ALA A O 1
ATOM 796 N N . VAL A 1 104 ? 10.048 -12.823 -16.758 1.00 98.44 104 VAL A N 1
ATOM 797 C CA . VAL A 1 104 ? 10.742 -11.737 -16.058 1.00 98.44 104 VAL A CA 1
ATOM 798 C C . VAL A 1 104 ? 10.095 -10.422 -16.469 1.00 98.44 104 VAL A C 1
ATOM 800 O O . VAL A 1 104 ? 10.028 -10.107 -17.654 1.00 98.44 104 VAL A O 1
ATOM 803 N N . MET A 1 105 ? 9.635 -9.632 -15.506 1.00 98.00 105 MET A N 1
ATOM 804 C CA . MET A 1 105 ? 8.929 -8.382 -15.788 1.00 98.00 105 MET A CA 1
ATOM 805 C C . MET A 1 105 ? 9.367 -7.225 -14.896 1.00 98.00 105 MET A C 1
ATOM 807 O O . MET A 1 105 ? 9.836 -7.446 -13.780 1.00 98.00 105 MET A O 1
ATOM 811 N N . ASP A 1 106 ? 9.211 -5.989 -15.374 1.00 96.88 106 ASP A N 1
ATOM 812 C CA . ASP A 1 106 ? 9.391 -4.797 -14.537 1.00 96.88 106 ASP A CA 1
ATOM 813 C C . ASP A 1 106 ? 8.461 -4.842 -13.314 1.00 96.88 106 ASP A C 1
ATOM 815 O O . ASP A 1 106 ? 7.271 -5.142 -13.416 1.00 96.88 106 ASP A O 1
ATOM 819 N N . ALA A 1 107 ? 9.007 -4.520 -12.141 1.00 97.00 107 ALA A N 1
ATOM 820 C CA . ALA A 1 107 ? 8.254 -4.476 -10.890 1.00 97.00 107 ALA A CA 1
ATOM 821 C C . ALA A 1 107 ? 7.959 -3.049 -10.401 1.00 97.00 107 ALA A C 1
ATOM 823 O O . ALA A 1 107 ? 7.357 -2.887 -9.337 1.00 97.00 107 ALA A O 1
ATOM 824 N N . THR A 1 108 ? 8.374 -2.018 -11.136 1.00 93.75 108 THR A N 1
ATOM 825 C CA . THR A 1 108 ? 8.198 -0.608 -10.772 1.00 93.75 108 THR A CA 1
ATOM 826 C C . THR A 1 108 ? 6.731 -0.204 -10.872 1.00 93.75 108 THR A C 1
ATOM 828 O O . THR A 1 108 ? 6.169 0.332 -9.914 1.00 93.75 108 THR A O 1
ATOM 831 N N . TRP A 1 109 ? 6.075 -0.525 -11.990 1.00 93.62 109 TRP A N 1
ATOM 832 C CA . TRP A 1 109 ? 4.634 -0.296 -12.131 1.00 93.62 109 TRP A CA 1
ATOM 833 C C . TRP A 1 109 ? 3.847 -1.176 -11.152 1.00 93.62 109 TRP A C 1
ATOM 835 O O . TRP A 1 109 ? 3.050 -0.678 -10.352 1.00 93.62 109 TRP A O 1
ATOM 845 N N . LEU A 1 110 ? 4.154 -2.480 -11.125 1.00 94.50 110 LEU A N 1
ATOM 846 C CA . LEU A 1 110 ? 3.477 -3.449 -10.257 1.00 94.50 110 LEU A CA 1
ATOM 847 C C . LEU A 1 110 ? 3.536 -3.035 -8.789 1.00 94.50 110 LEU A C 1
ATOM 849 O O . LEU A 1 110 ? 2.523 -3.084 -8.097 1.00 94.50 110 LEU A O 1
ATOM 853 N N . THR A 1 111 ? 4.699 -2.597 -8.293 1.00 96.25 111 THR A N 1
ATOM 854 C CA . THR A 1 111 ? 4.845 -2.227 -6.882 1.00 96.25 111 THR A CA 1
ATOM 855 C C . THR A 1 111 ? 4.072 -0.964 -6.515 1.00 96.25 111 THR A C 1
ATOM 857 O O . THR A 1 111 ? 3.650 -0.858 -5.367 1.00 96.25 111 THR A O 1
ATOM 860 N N . ALA A 1 112 ? 3.845 -0.030 -7.442 1.00 96.12 112 ALA A N 1
ATOM 861 C CA . ALA A 1 112 ? 2.975 1.116 -7.192 1.00 96.12 112 ALA A CA 1
ATOM 862 C C . ALA A 1 112 ? 1.528 0.651 -6.978 1.00 96.12 112 ALA A C 1
ATOM 864 O O . ALA A 1 112 ? 0.956 0.832 -5.903 1.00 96.12 112 ALA A O 1
ATOM 865 N N . TYR A 1 113 ? 0.973 -0.053 -7.963 1.00 97.12 113 TYR A N 1
ATOM 866 C CA . TYR A 1 113 ? -0.446 -0.394 -7.978 1.00 97.12 113 TYR A CA 1
ATOM 867 C C . TYR A 1 113 ? -0.831 -1.488 -6.982 1.00 97.12 113 TYR A C 1
ATOM 869 O O . TYR A 1 113 ? -1.868 -1.369 -6.338 1.00 97.12 113 TYR A O 1
ATOM 877 N N . ARG A 1 114 ? 0.005 -2.512 -6.764 1.00 97.56 114 ARG A N 1
ATOM 878 C CA . ARG A 1 114 ? -0.282 -3.534 -5.738 1.00 97.56 114 ARG A CA 1
ATOM 879 C C . ARG A 1 114 ? -0.199 -2.980 -4.315 1.00 97.56 114 ARG A C 1
ATOM 881 O O . ARG A 1 114 ? -0.888 -3.480 -3.435 1.00 97.56 114 ARG A O 1
ATOM 888 N N . THR A 1 115 ? 0.651 -1.975 -4.067 1.00 98.31 115 THR A N 1
ATOM 889 C CA . THR A 1 115 ? 0.739 -1.334 -2.740 1.00 98.31 115 THR A CA 1
ATOM 890 C C . THR A 1 115 ? -0.519 -0.517 -2.483 1.00 98.31 115 THR A C 1
ATOM 892 O O . THR A 1 115 ? -1.154 -0.692 -1.452 1.00 98.31 115 THR A O 1
ATOM 895 N N . ALA A 1 116 ? -0.946 0.282 -3.463 1.00 98.56 116 ALA A N 1
ATOM 896 C CA . ALA A 1 116 ? -2.219 0.990 -3.401 1.00 98.56 116 ALA A CA 1
ATOM 897 C C . ALA A 1 116 ? -3.432 0.043 -3.314 1.00 98.56 116 ALA A C 1
ATOM 899 O O . ALA A 1 116 ? -4.387 0.328 -2.597 1.00 98.56 116 ALA A O 1
ATOM 900 N N . GLY A 1 117 ? -3.381 -1.108 -3.992 1.00 98.75 117 GLY A N 1
ATOM 901 C CA . GLY A 1 117 ? -4.380 -2.167 -3.867 1.00 98.75 117 GLY A CA 1
ATOM 902 C C . GLY A 1 117 ? -4.452 -2.730 -2.447 1.00 98.75 117 GLY A C 1
ATOM 903 O O . GLY A 1 117 ? -5.546 -2.905 -1.924 1.00 98.75 117 GLY A O 1
ATOM 904 N N . ALA A 1 118 ? -3.310 -2.935 -1.781 1.00 98.75 118 ALA A N 1
ATOM 905 C CA . ALA A 1 118 ? -3.282 -3.374 -0.384 1.00 98.75 118 ALA A CA 1
ATOM 906 C C . ALA A 1 118 ? -3.911 -2.334 0.554 1.00 98.75 118 ALA A C 1
ATOM 908 O O . ALA A 1 118 ? -4.700 -2.701 1.421 1.00 98.75 118 ALA A O 1
ATOM 909 N N . THR A 1 119 ? -3.642 -1.045 0.333 1.00 98.81 119 THR A N 1
ATOM 910 C CA . THR A 1 119 ? -4.303 0.054 1.053 1.00 98.81 119 THR A CA 1
ATOM 911 C C . THR A 1 119 ? -5.809 0.073 0.811 1.00 98.81 119 THR A C 1
ATOM 913 O O . THR A 1 119 ? -6.568 0.205 1.763 1.00 98.81 119 THR A O 1
ATOM 916 N N . ALA A 1 120 ? -6.270 -0.102 -0.431 1.00 98.81 120 ALA A N 1
ATOM 917 C CA . ALA A 1 120 ? -7.699 -0.172 -0.730 1.00 98.81 120 ALA A CA 1
ATOM 918 C C . ALA A 1 120 ? -8.370 -1.382 -0.070 1.00 98.81 120 ALA A C 1
ATOM 920 O O . ALA A 1 120 ? -9.450 -1.244 0.498 1.00 98.81 120 ALA A O 1
ATOM 921 N N . VAL A 1 121 ? -7.720 -2.549 -0.066 1.00 98.88 121 VAL A N 1
ATOM 922 C CA . VAL A 1 121 ? -8.206 -3.708 0.693 1.00 98.88 121 VAL A CA 1
ATOM 923 C C . VAL A 1 121 ? -8.276 -3.364 2.176 1.00 98.88 121 VAL A C 1
ATOM 925 O O . VAL A 1 121 ? -9.332 -3.527 2.769 1.00 98.88 121 VAL A O 1
ATOM 928 N N . ALA A 1 122 ? -7.220 -2.813 2.775 1.00 98.75 122 ALA A N 1
ATOM 929 C CA . ALA A 1 122 ? -7.241 -2.409 4.179 1.00 98.75 122 ALA A CA 1
ATOM 930 C C . ALA A 1 122 ? -8.384 -1.422 4.478 1.00 98.75 122 ALA A C 1
ATOM 932 O O . ALA A 1 122 ? -9.163 -1.636 5.403 1.00 98.75 122 ALA A O 1
ATOM 933 N N . ALA A 1 123 ? -8.552 -0.393 3.650 1.00 98.81 123 ALA A N 1
ATOM 934 C CA . ALA A 1 123 ? -9.605 0.603 3.785 1.00 98.81 123 ALA A CA 1
ATOM 935 C C . ALA A 1 123 ? -11.015 0.017 3.643 1.00 98.81 123 ALA A C 1
ATOM 937 O O . ALA A 1 123 ? -11.894 0.396 4.412 1.00 98.81 123 ALA A O 1
ATOM 938 N N . LYS A 1 124 ? -11.230 -0.971 2.765 1.00 98.50 124 LYS A N 1
ATOM 939 C CA . LYS A 1 124 ? -12.513 -1.686 2.647 1.00 98.50 124 LYS A CA 1
ATOM 940 C C . LYS A 1 124 ? -12.987 -2.279 3.983 1.00 98.50 124 LYS A C 1
ATOM 942 O O . LYS A 1 124 ? -14.192 -2.334 4.225 1.00 98.50 124 LYS A O 1
ATOM 947 N N . TYR A 1 125 ? -12.057 -2.724 4.832 1.00 98.50 125 TYR A N 1
ATOM 948 C CA . TYR A 1 125 ? -12.361 -3.356 6.123 1.00 98.50 125 TYR A CA 1
ATOM 949 C C . TYR A 1 125 ? -12.189 -2.425 7.333 1.00 98.50 125 TYR A C 1
ATOM 951 O O . TYR A 1 125 ? -12.827 -2.646 8.364 1.00 98.50 125 TYR A O 1
ATOM 959 N N . LEU A 1 126 ? -11.311 -1.423 7.239 1.00 98.44 126 LEU A N 1
ATOM 960 C CA . LEU A 1 126 ? -10.860 -0.619 8.381 1.00 98.44 126 LEU A CA 1
ATOM 961 C C . LEU A 1 126 ? -11.283 0.852 8.307 1.00 98.44 126 LEU A C 1
ATOM 963 O O . LEU A 1 126 ? -11.361 1.500 9.349 1.00 98.44 126 LEU A O 1
ATOM 967 N N . ALA A 1 127 ? -11.582 1.388 7.121 1.00 98.44 127 ALA A N 1
ATOM 968 C CA . ALA A 1 127 ? -12.052 2.763 6.977 1.00 98.44 127 ALA A CA 1
ATOM 969 C C . ALA A 1 127 ? -13.562 2.877 7.205 1.00 98.44 127 ALA A C 1
ATOM 971 O O . ALA A 1 127 ? -14.320 1.924 7.009 1.00 98.44 127 ALA A O 1
ATOM 972 N N . ARG A 1 128 ? -14.018 4.070 7.599 1.00 97.94 128 ARG A N 1
ATOM 973 C CA . ARG A 1 128 ? -15.448 4.395 7.550 1.00 97.94 128 ARG A CA 1
ATOM 974 C C . ARG A 1 128 ? -15.909 4.412 6.097 1.00 97.94 128 ARG A C 1
ATOM 976 O O . ARG A 1 128 ? -15.229 4.978 5.241 1.00 97.94 128 ARG A O 1
ATOM 983 N N . ARG A 1 129 ? -17.079 3.832 5.827 1.00 96.25 129 ARG A N 1
ATOM 984 C CA . ARG A 1 129 ? -17.641 3.754 4.465 1.00 96.25 129 ARG A CA 1
ATOM 985 C C . ARG A 1 129 ? -18.000 5.124 3.896 1.00 96.25 129 ARG A C 1
ATOM 987 O O . ARG A 1 129 ? -17.880 5.324 2.697 1.00 96.25 129 ARG A O 1
ATOM 994 N N . GLU A 1 130 ? -18.350 6.058 4.774 1.00 97.12 130 GLU A N 1
ATOM 995 C CA . GLU A 1 130 ? -18.699 7.446 4.450 1.00 97.12 130 GLU A CA 1
ATOM 996 C C . GLU A 1 130 ? -17.478 8.387 4.509 1.00 97.12 130 GLU A C 1
ATOM 998 O O . GLU A 1 130 ? -17.625 9.573 4.775 1.00 97.12 130 GLU A O 1
ATOM 1003 N N . SER A 1 131 ? -16.251 7.871 4.364 1.00 98.50 131 SER A N 1
ATOM 1004 C CA . SER A 1 131 ? -15.045 8.714 4.322 1.00 98.50 131 SER A CA 1
ATOM 1005 C C . SER A 1 131 ? -15.032 9.561 3.046 1.00 98.50 131 SER A C 1
ATOM 1007 O O . SER A 1 131 ? -15.037 9.001 1.951 1.00 98.50 131 SER A O 1
ATOM 1009 N N . GLU A 1 132 ? -14.956 10.886 3.173 1.00 98.44 132 GLU A N 1
ATOM 1010 C CA . GLU A 1 132 ? -15.019 11.840 2.054 1.00 98.44 132 GLU A CA 1
ATOM 1011 C C . GLU A 1 132 ? -13.734 12.671 1.897 1.00 98.44 132 GLU A C 1
ATOM 1013 O O . GLU A 1 132 ? -13.467 13.199 0.814 1.00 98.44 132 GLU A O 1
ATOM 1018 N N . VAL A 1 133 ? -12.922 12.792 2.953 1.00 98.69 133 VAL A N 1
ATOM 1019 C CA . VAL A 1 133 ? -11.702 13.613 2.968 1.00 98.69 133 VAL A CA 1
ATOM 1020 C C . VAL A 1 133 ? -10.459 12.733 3.086 1.00 98.69 133 VAL A C 1
ATOM 1022 O O . VAL A 1 133 ? -10.209 12.120 4.128 1.00 98.69 133 VAL A O 1
ATOM 1025 N N . LEU A 1 134 ? -9.634 12.723 2.036 1.00 98.88 134 LEU A N 1
ATOM 1026 C CA . LEU A 1 134 ? -8.355 12.009 2.005 1.00 98.88 134 LEU A CA 1
ATOM 1027 C C . LEU A 1 134 ? -7.186 12.971 2.250 1.00 98.88 134 LEU A C 1
ATOM 1029 O O . LEU A 1 134 ? -6.977 13.897 1.473 1.00 98.88 134 LEU A O 1
ATOM 1033 N N . ALA A 1 135 ? -6.373 12.719 3.271 1.00 98.81 135 ALA A N 1
ATOM 1034 C CA . ALA A 1 135 ? -5.075 13.360 3.443 1.00 98.81 135 ALA A CA 1
ATOM 1035 C C . ALA A 1 135 ? -3.955 12.524 2.805 1.00 98.81 135 ALA A C 1
ATOM 1037 O O . ALA A 1 135 ? -3.854 11.322 3.054 1.00 98.81 135 ALA A O 1
ATOM 1038 N N . VAL A 1 136 ? -3.076 13.164 2.030 1.00 98.81 136 VAL A N 1
ATOM 1039 C CA . VAL A 1 136 ? -1.892 12.530 1.427 1.00 98.81 136 VAL A CA 1
ATOM 1040 C C . VAL A 1 136 ? -0.641 13.328 1.760 1.00 98.81 136 VAL A C 1
ATOM 1042 O O . VAL A 1 136 ? -0.509 14.491 1.386 1.00 98.81 136 VAL A O 1
ATOM 1045 N N . LEU A 1 137 ? 0.297 12.686 2.452 1.00 98.69 137 LEU A N 1
ATOM 1046 C CA . LEU A 1 137 ? 1.585 13.260 2.820 1.00 98.69 137 LEU A CA 1
ATOM 1047 C C . LEU A 1 137 ? 2.668 12.477 2.089 1.00 98.69 137 LEU A C 1
ATOM 1049 O O . LEU A 1 137 ? 2.871 11.298 2.362 1.00 98.69 137 LEU A O 1
ATOM 1053 N N . GLY A 1 138 ? 3.345 13.117 1.141 1.00 97.75 138 GLY A N 1
ATOM 1054 C CA . GLY A 1 138 ? 4.189 12.428 0.165 1.00 97.75 138 GLY A CA 1
ATOM 1055 C C . GLY A 1 138 ? 3.453 12.257 -1.160 1.00 97.75 138 GLY A C 1
ATOM 1056 O O . GLY A 1 138 ? 2.817 11.243 -1.453 1.00 97.75 138 GLY A O 1
ATOM 1057 N N . CYS A 1 139 ? 3.591 13.264 -2.007 1.00 97.88 139 CYS A N 1
ATOM 1058 C CA . CYS A 1 139 ? 2.946 13.397 -3.302 1.00 97.88 139 CYS A CA 1
ATOM 1059 C C . CYS A 1 139 ? 3.782 12.731 -4.405 1.00 97.88 139 CYS A C 1
ATOM 1061 O O . CYS A 1 139 ? 3.968 13.300 -5.477 1.00 97.88 139 CYS A O 1
ATOM 1063 N N . GLY A 1 140 ? 4.326 11.537 -4.142 1.00 95.88 140 GLY A N 1
ATOM 1064 C CA . GLY A 1 140 ? 5.108 10.718 -5.079 1.00 95.88 140 GLY A CA 1
ATOM 1065 C C . GLY A 1 140 ? 4.269 9.651 -5.799 1.00 95.88 140 GLY A C 1
ATOM 1066 O O . GLY A 1 140 ? 3.046 9.758 -5.902 1.00 95.88 140 GLY A O 1
ATOM 1067 N N . THR A 1 141 ? 4.915 8.594 -6.302 1.00 95.94 141 THR A N 1
ATOM 1068 C CA . THR A 1 141 ? 4.240 7.464 -6.976 1.00 95.94 141 THR A CA 1
ATOM 1069 C C . THR A 1 141 ? 3.216 6.767 -6.074 1.00 95.94 141 THR A C 1
ATOM 1071 O O . THR A 1 141 ? 2.116 6.433 -6.519 1.00 95.94 141 THR A O 1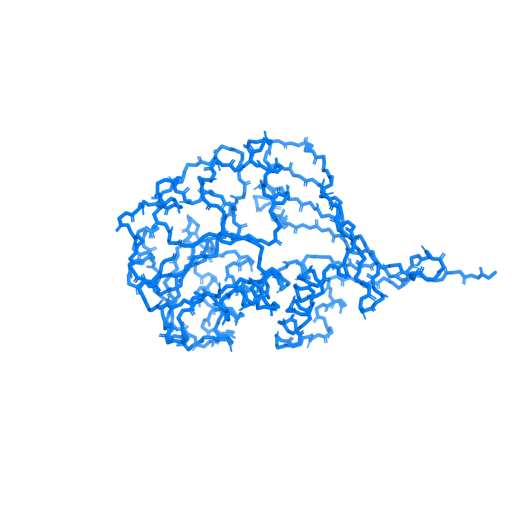
ATOM 1074 N N . GLN A 1 142 ? 3.555 6.563 -4.798 1.00 97.44 142 GLN A N 1
ATOM 1075 C CA . GLN A 1 142 ? 2.667 5.900 -3.841 1.00 97.44 142 GLN A CA 1
ATOM 1076 C C . GLN A 1 142 ? 1.466 6.784 -3.478 1.00 97.44 142 GLN A C 1
ATOM 1078 O O . GLN A 1 142 ? 0.340 6.301 -3.548 1.00 97.44 142 GLN A O 1
ATOM 1083 N N . GLY A 1 143 ? 1.666 8.083 -3.220 1.00 98.31 143 GLY A N 1
ATOM 1084 C CA . GLY A 1 143 ? 0.559 9.023 -2.995 1.00 98.31 143 GLY A CA 1
ATOM 1085 C C . GLY A 1 143 ? -0.435 9.066 -4.164 1.00 98.31 143 GLY A C 1
ATOM 1086 O O . GLY A 1 143 ? -1.644 8.985 -3.955 1.00 98.31 143 GLY A O 1
ATOM 1087 N N . ARG A 1 144 ? 0.059 9.096 -5.413 1.00 98.50 144 ARG A N 1
ATOM 1088 C CA . ARG A 1 144 ? -0.783 9.078 -6.630 1.00 98.50 144 ARG A CA 1
ATOM 1089 C C . ARG A 1 144 ? -1.606 7.799 -6.764 1.00 98.50 144 ARG A C 1
ATOM 1091 O O . ARG A 1 144 ? -2.824 7.854 -6.909 1.00 98.50 144 ARG A O 1
ATOM 1098 N N . SER A 1 145 ? -0.941 6.647 -6.711 1.00 98.31 145 SER A N 1
ATOM 1099 C CA . SER A 1 145 ? -1.604 5.347 -6.880 1.00 98.31 145 SER A CA 1
ATOM 1100 C C . SER A 1 145 ? -2.597 5.049 -5.753 1.00 98.31 145 SER A C 1
ATOM 1102 O O . SER A 1 145 ? -3.683 4.543 -6.025 1.00 98.31 145 SER A O 1
ATOM 1104 N N . ASN A 1 146 ? -2.287 5.426 -4.508 1.00 98.75 146 ASN A N 1
ATOM 1105 C CA . ASN A 1 146 ? -3.214 5.277 -3.383 1.00 98.75 146 ASN A CA 1
ATOM 1106 C C . ASN A 1 146 ? -4.430 6.186 -3.517 1.00 98.75 146 ASN A C 1
ATOM 1108 O O . ASN A 1 146 ? -5.534 5.746 -3.227 1.00 98.75 146 ASN A O 1
ATOM 1112 N N . THR A 1 147 ? -4.259 7.408 -4.018 1.00 98.81 147 THR A N 1
ATOM 1113 C CA . THR A 1 147 ? -5.393 8.305 -4.270 1.00 98.81 147 THR A CA 1
ATOM 1114 C C . THR A 1 147 ? -6.341 7.733 -5.313 1.00 98.81 147 THR A C 1
ATOM 1116 O O . THR A 1 147 ? -7.547 7.740 -5.085 1.00 98.81 147 THR A O 1
ATOM 1119 N N . LEU A 1 148 ? -5.819 7.157 -6.404 1.00 98.06 148 LEU A N 1
ATOM 1120 C CA . LEU A 1 148 ? -6.642 6.443 -7.388 1.00 98.06 148 LEU A CA 1
ATOM 1121 C C . LEU A 1 148 ? -7.433 5.293 -6.747 1.00 98.06 148 LEU A C 1
ATOM 1123 O O . LEU A 1 148 ? -8.646 5.209 -6.919 1.00 98.06 148 LEU A O 1
ATOM 1127 N N . MET A 1 149 ? -6.756 4.413 -6.004 1.00 98.31 149 MET A N 1
ATOM 1128 C CA . MET A 1 149 ? -7.382 3.211 -5.440 1.00 98.31 149 MET A CA 1
ATOM 1129 C C . MET A 1 149 ? -8.361 3.524 -4.303 1.00 98.31 149 MET A C 1
ATOM 1131 O O . MET A 1 149 ? -9.431 2.925 -4.234 1.00 98.31 149 MET A O 1
ATOM 1135 N N . LEU A 1 150 ? -8.037 4.480 -3.429 1.00 98.75 150 LEU A N 1
ATOM 1136 C CA . LEU A 1 150 ? -8.929 4.898 -2.346 1.00 98.75 150 LEU A CA 1
ATOM 1137 C C . LEU A 1 150 ? -10.154 5.638 -2.884 1.00 98.75 150 LEU A C 1
ATOM 1139 O O . LEU A 1 150 ? -11.260 5.354 -2.442 1.00 98.75 150 LEU A O 1
ATOM 1143 N N . SER A 1 151 ? -9.994 6.502 -3.890 1.00 98.31 151 SER A N 1
ATOM 1144 C CA . SER A 1 151 ? -11.138 7.170 -4.537 1.00 98.31 151 SER A CA 1
ATOM 1145 C C . SER A 1 151 ? -12.015 6.195 -5.328 1.00 98.31 151 SER A C 1
ATOM 1147 O O . SER A 1 151 ? -13.154 6.510 -5.656 1.00 98.31 151 SER A O 1
ATOM 1149 N N . ARG A 1 152 ? -11.504 4.995 -5.640 1.00 97.56 152 ARG A N 1
ATOM 1150 C CA . ARG A 1 152 ? -12.293 3.935 -6.270 1.00 97.56 152 ARG A CA 1
ATOM 1151 C C . ARG A 1 152 ? -13.198 3.198 -5.280 1.00 97.56 152 ARG A C 1
ATOM 1153 O O . ARG A 1 152 ? -14.260 2.732 -5.686 1.00 97.56 152 ARG A O 1
ATOM 1160 N N . ILE A 1 153 ? -12.783 3.072 -4.018 1.00 97.88 153 ILE A N 1
ATOM 1161 C CA . ILE A 1 153 ? -13.470 2.251 -3.004 1.00 97.88 153 ILE A CA 1
ATOM 1162 C C . ILE A 1 153 ? -14.178 3.062 -1.909 1.00 97.88 153 ILE A C 1
ATOM 1164 O O . ILE A 1 153 ? -14.980 2.495 -1.170 1.00 97.88 153 ILE A O 1
ATOM 1168 N N . LEU A 1 154 ? -13.896 4.361 -1.804 1.00 98.56 154 LEU A N 1
ATOM 1169 C CA . LEU A 1 154 ? -14.504 5.292 -0.854 1.00 98.56 154 LEU A CA 1
ATOM 1170 C C . LEU A 1 154 ? -15.090 6.497 -1.603 1.00 98.56 154 LEU A C 1
ATOM 1172 O O . LEU A 1 154 ? -14.560 6.867 -2.654 1.00 98.56 154 LEU A O 1
ATOM 1176 N N . PRO A 1 155 ? -16.131 7.154 -1.065 1.00 98.38 155 PRO A N 1
ATOM 1177 C CA . PRO A 1 155 ? -16.745 8.335 -1.667 1.00 98.38 155 PRO A CA 1
ATOM 1178 C C . PRO A 1 155 ? -15.907 9.607 -1.429 1.00 98.38 155 PRO A C 1
ATOM 1180 O O . PRO A 1 155 ? -16.427 10.630 -0.986 1.00 98.38 155 PRO A O 1
ATOM 1183 N N . ILE A 1 156 ? -14.601 9.556 -1.719 1.00 98.75 156 ILE A N 1
ATOM 1184 C CA . ILE A 1 156 ? -13.689 10.694 -1.552 1.00 98.75 156 ILE A CA 1
ATOM 1185 C C . ILE A 1 156 ? -14.150 11.850 -2.443 1.00 98.75 156 ILE A C 1
ATOM 1187 O O . ILE A 1 156 ? -14.299 11.696 -3.654 1.00 98.75 156 ILE A O 1
ATOM 1191 N N . LYS A 1 157 ? -14.342 13.022 -1.837 1.00 98.44 157 LYS A N 1
ATOM 1192 C CA . LYS A 1 157 ? -14.739 14.264 -2.512 1.00 98.44 157 LYS A CA 1
ATOM 1193 C C . LYS A 1 157 ? -13.600 15.265 -2.612 1.00 98.44 157 LYS A C 1
ATOM 1195 O O . LYS A 1 157 ? -13.602 16.099 -3.510 1.00 98.44 157 LYS A O 1
ATOM 1200 N N . ILE A 1 158 ? -12.646 15.212 -1.684 1.00 98.50 158 ILE A N 1
ATOM 1201 C CA . ILE A 1 158 ? -11.555 16.181 -1.623 1.00 98.50 158 ILE A CA 1
ATOM 1202 C C . ILE A 1 158 ? -10.275 15.552 -1.091 1.00 98.50 158 ILE A C 1
ATOM 1204 O O . ILE A 1 158 ? -10.292 14.720 -0.180 1.00 98.50 158 ILE A O 1
ATOM 1208 N N . VAL A 1 159 ? -9.150 15.985 -1.656 1.00 98.81 159 VAL A N 1
ATOM 1209 C CA . VAL A 1 159 ? -7.819 15.562 -1.229 1.00 98.81 159 VAL A CA 1
ATOM 1210 C C . VAL A 1 159 ? -7.107 16.730 -0.557 1.00 98.81 159 VAL A C 1
ATOM 1212 O O . VAL A 1 159 ? -7.006 17.814 -1.120 1.00 98.81 159 VAL A O 1
ATOM 1215 N N . ARG A 1 160 ? -6.567 16.519 0.641 1.00 98.75 160 ARG A N 1
ATOM 1216 C CA . ARG A 1 160 ? -5.669 17.456 1.324 1.00 98.75 160 ARG A CA 1
ATOM 1217 C C . ARG A 1 160 ? -4.247 16.934 1.177 1.00 98.75 160 ARG A C 1
ATOM 1219 O O . ARG A 1 160 ? -3.933 15.858 1.677 1.00 98.75 160 ARG A O 1
ATOM 1226 N N . ALA A 1 161 ? -3.393 17.649 0.461 1.00 98.75 161 ALA A N 1
ATOM 1227 C CA . ALA A 1 161 ? -2.085 17.139 0.070 1.00 98.75 161 ALA A CA 1
ATOM 1228 C C . ALA A 1 161 ? -0.947 17.989 0.629 1.00 98.75 161 ALA A C 1
ATOM 1230 O O . ALA A 1 161 ? -1.007 19.218 0.596 1.00 98.75 161 ALA A O 1
ATOM 1231 N N . TYR A 1 162 ? 0.102 17.323 1.100 1.00 98.69 162 TYR A N 1
ATOM 1232 C CA . TYR A 1 162 ? 1.348 17.944 1.529 1.00 98.69 162 TYR A CA 1
ATOM 1233 C C . TYR A 1 162 ? 2.546 17.204 0.930 1.00 98.69 162 TYR A C 1
ATOM 1235 O O . TYR A 1 162 ? 2.606 15.971 0.907 1.00 98.69 162 TYR A O 1
ATOM 1243 N N . ASP A 1 163 ? 3.532 17.971 0.481 1.00 98.06 163 ASP A N 1
ATOM 1244 C CA . ASP A 1 163 ? 4.858 17.480 0.131 1.00 98.06 163 ASP A CA 1
ATOM 1245 C C . ASP A 1 163 ? 5.889 18.556 0.477 1.00 98.06 163 ASP A C 1
ATOM 1247 O O . ASP A 1 163 ? 5.617 19.747 0.344 1.00 98.06 163 ASP A O 1
ATOM 1251 N N . ILE A 1 164 ? 7.084 18.137 0.890 1.00 95.00 164 ILE A N 1
ATOM 1252 C CA . ILE A 1 164 ? 8.209 19.052 1.125 1.00 95.00 164 ILE A CA 1
ATOM 1253 C C . ILE A 1 164 ? 8.716 19.692 -0.176 1.00 95.00 164 ILE A C 1
ATOM 1255 O O . ILE A 1 164 ? 9.426 20.694 -0.143 1.00 95.00 164 ILE A O 1
ATOM 1259 N N . ASN A 1 165 ? 8.395 19.095 -1.325 1.00 94.81 165 ASN A N 1
ATOM 1260 C CA . ASN A 1 165 ? 8.751 19.576 -2.645 1.00 94.81 165 ASN A CA 1
ATOM 1261 C C . ASN A 1 165 ? 7.519 20.161 -3.348 1.00 94.81 165 ASN A C 1
ATOM 1263 O O . ASN A 1 165 ? 6.660 19.434 -3.850 1.00 94.81 165 ASN A O 1
ATOM 1267 N N . GLU A 1 166 ? 7.484 21.488 -3.471 1.00 95.88 166 GLU A N 1
ATOM 1268 C CA . GLU A 1 166 ? 6.384 22.221 -4.112 1.00 95.88 166 GLU A CA 1
ATOM 1269 C C . GLU A 1 166 ? 6.102 21.763 -5.550 1.00 95.88 166 GLU A C 1
ATOM 1271 O O . GLU A 1 166 ? 4.948 21.721 -5.973 1.00 95.88 166 GLU A O 1
ATOM 1276 N N . ARG A 1 167 ? 7.133 21.356 -6.308 1.00 95.75 167 ARG A N 1
ATOM 1277 C CA . ARG A 1 167 ? 6.944 20.840 -7.676 1.00 95.75 167 ARG A CA 1
ATOM 1278 C C . ARG A 1 167 ? 6.245 19.485 -7.670 1.00 95.75 167 ARG A C 1
ATOM 1280 O O . ARG A 1 167 ? 5.420 19.223 -8.544 1.00 95.75 167 ARG A O 1
ATOM 1287 N N . ALA A 1 168 ? 6.570 18.627 -6.700 1.00 96.12 168 ALA A N 1
ATOM 1288 C CA . ALA A 1 168 ? 5.909 17.334 -6.544 1.00 96.12 168 ALA A CA 1
ATOM 1289 C C . ALA A 1 168 ? 4.433 17.519 -6.166 1.00 96.12 168 ALA A C 1
ATOM 1291 O O . ALA A 1 168 ? 3.581 16.846 -6.747 1.00 96.12 168 ALA A O 1
ATOM 1292 N N . LEU A 1 169 ? 4.141 18.470 -5.270 1.00 98.25 169 LEU A N 1
ATOM 1293 C CA . LEU A 1 169 ? 2.783 18.838 -4.870 1.00 98.25 169 LEU A CA 1
ATOM 1294 C C . LEU A 1 169 ? 1.966 19.415 -6.039 1.00 98.25 169 LEU A C 1
ATOM 1296 O O . LEU A 1 169 ? 0.840 18.979 -6.260 1.00 98.25 169 LEU A O 1
ATOM 1300 N N . ALA A 1 170 ? 2.536 20.328 -6.832 1.00 98.12 170 ALA A N 1
ATOM 1301 C CA . ALA A 1 170 ? 1.863 20.898 -8.005 1.00 98.12 170 ALA A CA 1
ATOM 1302 C C . ALA A 1 170 ? 1.566 19.840 -9.085 1.00 98.12 170 ALA A C 1
ATOM 1304 O O . ALA A 1 170 ? 0.448 19.752 -9.586 1.00 98.12 170 ALA A O 1
ATOM 1305 N N . SER A 1 171 ? 2.538 18.975 -9.397 1.00 98.12 171 SER A N 1
ATOM 1306 C CA . SER A 1 171 ? 2.329 17.858 -10.333 1.00 98.12 171 SER A CA 1
ATOM 1307 C C . SER A 1 171 ? 1.308 16.841 -9.810 1.00 98.12 171 SER A C 1
ATOM 1309 O O . SER A 1 171 ? 0.635 16.160 -10.582 1.00 98.12 171 SER A O 1
ATOM 1311 N N . TYR A 1 172 ? 1.217 16.677 -8.493 1.00 98.69 172 TYR A N 1
ATOM 1312 C CA . TYR A 1 172 ? 0.233 15.800 -7.876 1.00 98.69 172 TYR A CA 1
ATOM 1313 C C . TYR A 1 172 ? -1.181 16.382 -7.952 1.00 98.69 172 TYR A C 1
ATOM 1315 O O . TYR A 1 172 ? -2.102 15.650 -8.293 1.00 98.69 172 TYR A O 1
ATOM 1323 N N . GLU A 1 173 ? -1.347 17.680 -7.697 1.00 98.69 173 GLU A N 1
ATOM 1324 C CA . GLU A 1 173 ? -2.614 18.398 -7.888 1.00 98.69 173 GLU A CA 1
ATOM 1325 C C . GLU A 1 173 ? -3.144 18.227 -9.319 1.00 98.69 173 GLU A C 1
ATOM 1327 O O . GLU A 1 173 ? -4.293 17.826 -9.507 1.00 98.69 173 GLU A O 1
ATOM 1332 N N . GLU A 1 174 ? -2.289 18.437 -10.323 1.00 98.50 174 GLU A N 1
ATOM 1333 C CA . GLU A 1 174 ? -2.633 18.213 -11.731 1.00 98.50 174 GLU A CA 1
ATOM 1334 C C . GLU A 1 174 ? -3.059 16.762 -11.989 1.00 98.50 174 GLU A C 1
ATOM 1336 O O . GLU A 1 174 ? -4.127 16.519 -12.550 1.00 98.50 174 GLU A O 1
ATOM 1341 N N . PHE A 1 175 ? -2.283 15.793 -11.492 1.00 98.62 175 PHE A N 1
ATOM 1342 C CA . PHE A 1 175 ? -2.610 14.374 -11.612 1.00 98.62 175 PHE A CA 1
ATOM 1343 C C . PHE A 1 175 ? -3.969 14.026 -10.992 1.00 98.62 175 PHE A C 1
ATOM 1345 O O . PHE A 1 175 ? -4.752 13.311 -11.614 1.00 98.62 175 PHE A O 1
ATOM 1352 N N . VAL A 1 176 ? -4.256 14.492 -9.773 1.00 98.69 176 VAL A N 1
ATOM 1353 C CA . VAL A 1 176 ? -5.519 14.179 -9.087 1.00 98.69 176 VAL A CA 1
ATOM 1354 C C . VAL A 1 176 ? -6.693 14.781 -9.850 1.00 98.69 176 VAL A C 1
ATOM 1356 O O . VAL A 1 176 ? -7.675 14.084 -10.109 1.00 98.69 176 VAL A O 1
ATOM 1359 N N . ARG A 1 177 ? -6.562 16.029 -10.301 1.00 98.19 177 ARG A N 1
ATOM 1360 C CA . ARG A 1 177 ? -7.593 16.688 -11.102 1.00 98.19 177 ARG A CA 1
ATOM 1361 C C . ARG A 1 177 ? -7.861 15.947 -12.414 1.00 98.19 177 ARG A C 1
ATOM 1363 O O . ARG A 1 177 ? -9.014 15.723 -12.758 1.00 98.19 177 ARG A O 1
ATOM 1370 N N . GLU A 1 178 ? -6.821 15.541 -13.137 1.00 98.00 178 GLU A N 1
ATOM 1371 C CA . GLU A 1 178 ? -6.964 14.930 -14.467 1.00 98.00 178 GLU A CA 1
ATOM 1372 C C . GLU A 1 178 ? -7.340 13.448 -14.437 1.00 98.00 178 GLU A C 1
ATOM 1374 O O . GLU A 1 178 ? -8.082 12.976 -15.297 1.00 98.00 178 GLU A O 1
ATOM 1379 N N . ARG A 1 179 ? -6.795 12.686 -13.483 1.00 97.25 179 ARG A N 1
ATOM 1380 C CA . ARG A 1 179 ? -6.919 11.220 -13.452 1.00 97.25 179 ARG A CA 1
ATOM 1381 C C . ARG A 1 179 ? -7.963 10.720 -12.469 1.00 97.25 179 ARG A C 1
ATOM 1383 O O . ARG A 1 179 ? -8.421 9.592 -12.629 1.00 97.25 179 ARG A O 1
ATOM 1390 N N . VAL A 1 180 ? -8.306 11.524 -11.465 1.00 97.25 180 VAL A N 1
ATOM 1391 C CA . VAL A 1 180 ? -9.280 11.173 -10.420 1.00 97.25 180 VAL A CA 1
ATOM 1392 C C . VAL A 1 180 ? -10.525 12.057 -10.514 1.00 97.25 180 VAL A C 1
ATOM 1394 O O . VAL A 1 180 ? -11.616 11.589 -10.210 1.00 97.25 180 VAL A O 1
ATOM 1397 N N . GLY A 1 181 ? -10.385 13.302 -10.983 1.00 97.94 181 GLY A N 1
ATOM 1398 C CA . GLY A 1 181 ? -11.498 14.247 -11.091 1.00 97.94 181 GLY A CA 1
ATOM 1399 C C . GLY A 1 181 ? -11.871 14.897 -9.759 1.00 97.94 181 GLY A C 1
ATOM 1400 O O . GLY A 1 181 ? -13.038 15.214 -9.551 1.00 97.94 181 GLY A O 1
ATOM 1401 N N . LEU A 1 182 ? -10.900 15.060 -8.853 1.00 98.38 182 LEU A N 1
ATOM 1402 C CA . LEU A 1 182 ? -11.096 15.653 -7.527 1.00 98.38 182 LEU A CA 1
ATOM 1403 C C . LEU A 1 182 ? -10.283 16.936 -7.352 1.00 98.38 182 LEU A C 1
ATOM 1405 O O . LEU A 1 182 ? -9.227 17.108 -7.965 1.00 98.38 182 LEU A O 1
ATOM 1409 N N . ASP A 1 183 ? -10.753 17.794 -6.450 1.00 97.44 183 ASP A N 1
ATOM 1410 C CA . ASP A 1 183 ? -10.020 18.979 -6.017 1.00 97.44 183 ASP A CA 1
ATOM 1411 C C . ASP A 1 183 ? -8.947 18.627 -4.979 1.00 97.44 183 ASP A C 1
ATOM 1413 O O . ASP A 1 183 ? -9.121 17.742 -4.129 1.00 97.44 183 ASP A O 1
ATOM 1417 N N . VAL A 1 184 ? -7.837 19.369 -5.027 1.00 98.62 184 VAL A N 1
ATOM 1418 C CA . VAL A 1 184 ? -6.733 19.245 -4.073 1.00 98.62 184 VAL A CA 1
ATOM 1419 C C . VAL A 1 184 ? -6.565 20.537 -3.285 1.00 98.62 184 VAL A C 1
ATOM 1421 O O . VAL A 1 184 ? -6.262 21.590 -3.838 1.00 98.62 184 VAL A O 1
ATOM 1424 N N . ILE A 1 185 ? -6.687 20.447 -1.963 1.00 98.50 185 ILE A N 1
ATOM 1425 C CA . ILE A 1 185 ? -6.244 21.490 -1.040 1.00 98.50 185 ILE A CA 1
ATOM 1426 C C . ILE A 1 185 ? -4.766 21.252 -0.745 1.00 98.50 185 ILE A C 1
ATOM 1428 O O . ILE A 1 185 ? -4.398 20.274 -0.090 1.00 98.50 185 ILE A O 1
ATOM 1432 N N . LYS A 1 186 ? -3.913 22.165 -1.206 1.00 98.50 186 LYS A N 1
ATOM 1433 C CA . LYS A 1 186 ? -2.484 22.170 -0.876 1.00 98.50 186 LYS A CA 1
ATOM 1434 C C . LYS A 1 186 ? -2.285 22.683 0.544 1.00 98.50 186 LYS A C 1
ATOM 1436 O O . LYS A 1 186 ? -2.445 23.872 0.798 1.00 98.50 186 LYS A O 1
ATOM 1441 N N . ALA A 1 187 ? -1.935 21.783 1.450 1.00 98.25 187 ALA A N 1
ATOM 1442 C CA . ALA A 1 187 ? -1.611 22.122 2.823 1.00 98.25 187 ALA A CA 1
ATOM 1443 C C . ALA A 1 187 ? -0.177 22.662 2.925 1.00 98.25 187 ALA A C 1
ATOM 1445 O O . ALA A 1 187 ? 0.739 22.163 2.273 1.00 98.25 187 ALA A O 1
ATOM 1446 N N . SER A 1 188 ? 0.029 23.651 3.790 1.00 97.12 188 SER A N 1
ATOM 1447 C CA . SER A 1 188 ? 1.335 24.238 4.114 1.00 97.12 188 SER A CA 1
ATOM 1448 C C . SER A 1 188 ? 2.130 23.426 5.143 1.00 97.12 188 SER A C 1
ATOM 1450 O O . SER A 1 188 ? 3.321 23.657 5.346 1.00 97.12 188 SER A O 1
ATOM 1452 N N . SER A 1 189 ? 1.484 22.465 5.810 1.00 98.06 189 SER A N 1
ATOM 1453 C CA . SER A 1 189 ? 2.111 21.602 6.811 1.00 98.06 189 SER A CA 1
ATOM 1454 C C . SER A 1 189 ? 1.446 20.220 6.886 1.00 98.06 189 SER A C 1
ATOM 1456 O O . SER A 1 189 ? 0.273 20.077 6.527 1.00 98.06 189 SER A O 1
ATOM 1458 N N . PRO A 1 190 ? 2.141 19.205 7.440 1.00 97.88 190 PRO A N 1
ATOM 1459 C CA . PRO A 1 190 ? 1.550 17.903 7.753 1.00 97.88 190 PRO A CA 1
ATOM 1460 C C . PRO A 1 190 ? 0.273 18.006 8.597 1.00 97.88 190 PRO A C 1
ATOM 1462 O O . PRO A 1 190 ? -0.706 17.317 8.328 1.00 97.88 190 PRO A O 1
ATOM 1465 N N . ARG A 1 191 ? 0.261 18.902 9.594 1.00 97.88 191 ARG A N 1
ATOM 1466 C CA . ARG A 1 191 ? -0.891 19.114 10.479 1.00 97.88 191 ARG A CA 1
ATOM 1467 C C . ARG A 1 191 ? -2.115 19.602 9.712 1.00 97.88 191 ARG A C 1
ATOM 1469 O O . ARG A 1 191 ? -3.204 19.073 9.904 1.00 97.88 191 ARG A O 1
ATOM 1476 N N . GLU A 1 192 ? -1.927 20.585 8.836 1.00 98.06 192 GLU A N 1
ATOM 1477 C CA . GLU A 1 192 ? -3.008 21.129 8.014 1.00 98.06 192 GLU A CA 1
ATOM 1478 C C . GLU A 1 192 ? -3.547 20.082 7.025 1.00 98.06 192 GLU A C 1
ATOM 1480 O O . GLU A 1 192 ? -4.752 20.044 6.774 1.00 98.06 192 GLU A O 1
ATOM 1485 N N . ALA A 1 193 ? -2.694 19.192 6.501 1.00 97.62 193 ALA A N 1
ATOM 1486 C CA . ALA A 1 193 ? -3.146 18.093 5.649 1.00 97.62 193 ALA A CA 1
ATOM 1487 C C . ALA A 1 193 ? -4.073 17.129 6.408 1.00 97.62 193 ALA A C 1
ATOM 1489 O O . ALA A 1 193 ? -5.117 16.751 5.882 1.00 97.62 193 ALA A O 1
ATOM 1490 N N . LEU A 1 194 ? -3.729 16.776 7.654 1.00 96.44 194 LEU A N 1
ATOM 1491 C CA . LEU A 1 194 ? -4.529 15.871 8.492 1.00 96.44 194 LEU A CA 1
ATOM 1492 C C . LEU A 1 194 ? -5.826 16.509 9.007 1.00 96.44 194 LEU A C 1
ATOM 1494 O O . LEU A 1 194 ? -6.772 15.795 9.353 1.00 96.44 194 LEU A O 1
ATOM 1498 N N . GLU A 1 195 ? -5.889 17.836 9.102 1.00 93.75 195 GLU A N 1
ATOM 1499 C CA . GLU A 1 195 ? -7.018 18.524 9.715 1.00 93.75 195 GLU A CA 1
ATOM 1500 C C . GLU A 1 195 ? -8.336 18.264 8.969 1.00 93.75 195 GLU A C 1
ATOM 1502 O O . GLU A 1 195 ? -8.527 18.678 7.829 1.00 93.75 195 GLU A O 1
ATOM 1507 N N . GLY A 1 196 ? -9.261 17.573 9.648 1.00 93.25 196 GLY A N 1
ATOM 1508 C CA . GLY A 1 196 ? -10.574 17.232 9.090 1.00 93.25 196 GLY A CA 1
ATOM 1509 C C . GLY A 1 196 ? -10.554 16.064 8.103 1.00 93.25 196 GLY A C 1
ATOM 1510 O O . GLY A 1 196 ? -11.549 15.854 7.421 1.00 93.25 196 GLY A O 1
ATOM 1511 N N . SER A 1 197 ? -9.444 15.324 8.016 1.00 97.56 197 SER A N 1
ATOM 1512 C CA . SER A 1 197 ? -9.356 14.119 7.190 1.00 97.56 197 SER A CA 1
ATOM 1513 C C . SER A 1 197 ? -10.043 12.914 7.830 1.00 97.56 197 SER A C 1
ATOM 1515 O O . SER A 1 197 ? -9.993 12.721 9.047 1.00 97.56 197 SER A O 1
ATOM 1517 N N . ASP A 1 198 ? -10.665 12.094 6.986 1.00 98.44 198 ASP A N 1
ATOM 1518 C CA . ASP A 1 198 ? -11.260 10.814 7.369 1.00 98.44 198 ASP A CA 1
ATOM 1519 C C . ASP A 1 198 ? -10.256 9.673 7.171 1.00 98.44 198 ASP A C 1
ATOM 1521 O O . ASP A 1 198 ? -10.189 8.737 7.967 1.00 98.44 198 ASP A O 1
ATOM 1525 N N . VAL A 1 199 ? -9.444 9.776 6.115 1.00 98.75 199 VAL A N 1
ATOM 1526 C CA . VAL A 1 199 ? -8.410 8.806 5.753 1.00 98.75 199 VAL A CA 1
ATOM 1527 C C . VAL A 1 199 ? -7.081 9.518 5.542 1.00 98.75 199 VAL A C 1
ATOM 1529 O O . VAL A 1 199 ? -7.041 10.583 4.933 1.00 98.75 199 VAL A O 1
ATOM 1532 N N . VAL A 1 200 ? -5.984 8.919 6.004 1.00 98.75 200 VAL A N 1
ATOM 1533 C CA . VAL A 1 200 ? -4.625 9.455 5.852 1.00 98.75 200 VAL A CA 1
ATOM 1534 C C . VAL A 1 200 ? -3.724 8.424 5.189 1.00 98.75 200 VAL A C 1
ATOM 1536 O O . VAL A 1 200 ? -3.643 7.286 5.642 1.00 98.75 200 VAL A O 1
ATOM 1539 N N . VAL A 1 201 ? -2.986 8.838 4.163 1.00 98.81 201 VAL A N 1
ATOM 1540 C CA . VAL A 1 201 ? -1.878 8.078 3.574 1.00 98.81 201 VAL A CA 1
ATOM 1541 C C . VAL A 1 201 ? -0.582 8.848 3.796 1.00 98.81 20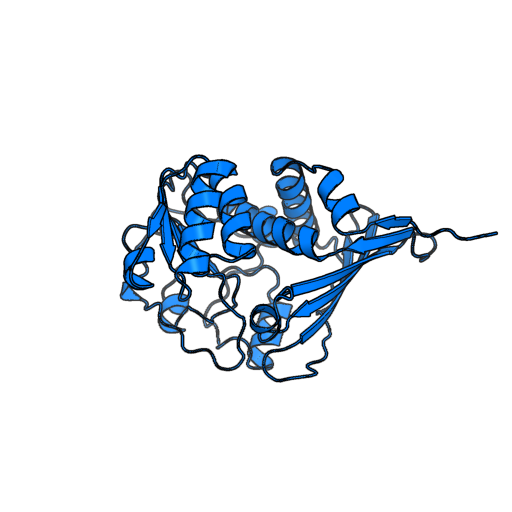1 VAL A C 1
ATOM 1543 O O . VAL A 1 201 ? -0.465 10.002 3.377 1.00 98.81 201 VAL A O 1
ATOM 1546 N N . THR A 1 202 ? 0.409 8.203 4.413 1.00 98.62 202 THR A N 1
ATOM 1547 C CA . THR A 1 202 ? 1.785 8.719 4.467 1.00 98.62 202 THR A CA 1
ATOM 1548 C C . THR A 1 202 ? 2.666 7.889 3.542 1.00 98.62 202 THR A C 1
ATOM 1550 O O . THR A 1 202 ? 2.673 6.660 3.586 1.00 98.62 202 THR A O 1
ATOM 1553 N N . ALA A 1 203 ? 3.333 8.568 2.617 1.00 97.00 203 ALA A N 1
ATOM 1554 C CA . ALA A 1 203 ? 4.048 7.997 1.484 1.00 97.00 203 ALA A CA 1
ATOM 1555 C C . ALA A 1 203 ? 5.404 8.693 1.279 1.00 97.00 203 ALA A C 1
ATOM 1557 O O . ALA A 1 203 ? 5.823 8.960 0.148 1.00 97.00 203 ALA A O 1
ATOM 1558 N N . GLY A 1 204 ? 6.073 9.025 2.384 1.00 93.31 204 GLY A N 1
ATOM 1559 C CA . GLY A 1 204 ? 7.427 9.557 2.389 1.00 93.31 204 GLY A CA 1
ATOM 1560 C C . GLY A 1 204 ? 8.513 8.519 2.108 1.00 93.31 204 GLY A C 1
ATOM 1561 O O . GLY A 1 204 ? 8.259 7.370 1.744 1.00 93.31 204 GLY A O 1
ATOM 1562 N N . LEU A 1 205 ? 9.764 8.945 2.284 1.00 91.25 205 LEU A N 1
ATOM 1563 C CA . LEU A 1 205 ? 10.915 8.046 2.244 1.00 91.25 205 LEU A CA 1
ATOM 1564 C C . LEU A 1 205 ? 10.939 7.177 3.503 1.00 91.25 205 LEU A C 1
ATOM 1566 O O . LEU A 1 205 ? 10.729 7.686 4.600 1.00 91.25 205 LEU A O 1
ATOM 1570 N N . ILE A 1 206 ? 11.270 5.896 3.340 1.00 91.31 206 ILE A N 1
ATOM 1571 C CA . ILE A 1 206 ? 11.597 5.016 4.464 1.00 91.31 206 ILE A CA 1
ATOM 1572 C C . ILE A 1 206 ? 13.025 5.341 4.902 1.00 91.31 206 ILE A C 1
ATOM 1574 O O . ILE A 1 206 ? 13.962 5.183 4.116 1.00 91.31 206 ILE A O 1
ATOM 1578 N N . LEU A 1 207 ? 13.182 5.795 6.142 1.00 90.94 207 LEU A N 1
ATOM 1579 C CA . LEU A 1 207 ? 14.466 6.161 6.736 1.00 90.94 207 LEU A CA 1
ATOM 1580 C C . LEU A 1 207 ? 14.707 5.323 7.989 1.00 90.94 207 LEU A C 1
ATOM 1582 O O . LEU A 1 207 ? 13.762 5.023 8.712 1.00 90.94 207 LEU A O 1
ATOM 1586 N N . LYS A 1 208 ? 15.965 4.981 8.279 1.00 88.31 208 LYS A N 1
ATOM 1587 C CA . LYS A 1 208 ? 16.304 4.269 9.520 1.00 88.31 208 LYS A CA 1
ATOM 1588 C C . LYS A 1 208 ? 16.191 5.161 10.761 1.00 88.31 208 LYS A C 1
ATOM 1590 O O . LYS A 1 208 ? 15.848 4.695 11.839 1.00 88.31 208 LYS A O 1
ATOM 1595 N N . GLU A 1 209 ? 16.470 6.451 10.600 1.00 92.06 209 GLU A N 1
ATOM 1596 C CA . GLU A 1 209 ? 16.376 7.469 11.654 1.00 92.06 209 GLU A CA 1
ATOM 1597 C C . GLU A 1 209 ? 15.463 8.615 11.182 1.00 92.06 209 GLU A C 1
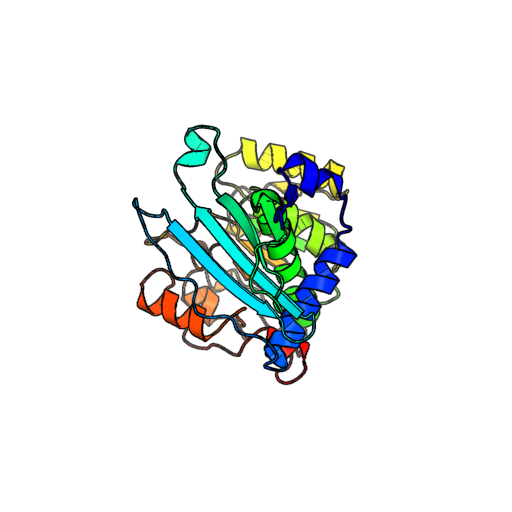ATOM 1599 O O . GLU A 1 209 ? 15.953 9.677 10.787 1.00 92.06 209 GLU A O 1
ATOM 1604 N N . PRO A 1 210 ? 14.135 8.407 11.135 1.00 93.19 210 PRO A N 1
ATOM 1605 C CA . PRO A 1 210 ? 13.207 9.447 10.716 1.00 93.19 210 PRO A CA 1
ATOM 1606 C C . PRO A 1 210 ? 12.998 10.507 11.810 1.00 93.19 210 PRO A C 1
ATOM 1608 O O . PRO A 1 210 ? 13.193 10.249 12.998 1.00 93.19 210 PRO A O 1
ATOM 1611 N N . ASN A 1 211 ? 12.516 11.691 11.412 1.00 94.50 211 ASN A N 1
ATOM 1612 C CA . ASN A 1 211 ? 12.020 12.727 12.326 1.00 94.50 211 ASN A CA 1
ATOM 1613 C C . ASN A 1 211 ? 10.495 12.901 12.155 1.00 94.50 211 ASN A C 1
ATOM 1615 O O . ASN A 1 211 ? 10.056 13.787 11.417 1.00 94.50 211 ASN A O 1
ATOM 1619 N N . PRO A 1 212 ? 9.684 12.032 12.775 1.00 96.69 212 PRO A N 1
ATOM 1620 C CA . PRO A 1 212 ? 8.239 11.995 12.593 1.00 96.69 212 PRO A CA 1
ATOM 1621 C C . PRO A 1 212 ? 7.549 13.192 13.241 1.00 96.69 212 PRO A C 1
ATOM 1623 O O . PRO A 1 212 ? 7.942 13.677 14.305 1.00 96.69 212 PRO A O 1
ATOM 1626 N N . VAL A 1 213 ? 6.462 13.627 12.616 1.00 97.00 213 VAL A N 1
ATOM 1627 C CA . VAL A 1 213 ? 5.794 14.897 12.924 1.00 97.00 213 VAL A CA 1
ATOM 1628 C C . VAL A 1 213 ? 4.348 14.729 13.364 1.00 97.00 213 VAL A C 1
ATOM 1630 O O . VAL A 1 213 ? 3.852 15.600 14.064 1.00 97.00 213 VAL A O 1
ATOM 1633 N N . ILE A 1 214 ? 3.679 13.634 12.992 1.00 98.19 214 ILE A N 1
ATOM 1634 C CA . ILE A 1 214 ? 2.279 13.394 13.349 1.00 98.19 214 ILE A CA 1
ATOM 1635 C C . ILE A 1 214 ? 2.192 13.055 14.835 1.00 98.19 214 ILE A C 1
ATOM 1637 O O . ILE A 1 214 ? 2.758 12.058 15.292 1.00 98.19 214 ILE A O 1
ATOM 1641 N N . GLU A 1 215 ? 1.471 13.903 15.561 1.00 97.31 215 GLU A N 1
ATOM 1642 C CA . GLU A 1 215 ? 1.215 13.812 16.997 1.00 97.31 215 GLU A CA 1
ATOM 1643 C C . GLU A 1 215 ? -0.116 13.113 17.291 1.00 97.31 215 GLU A C 1
ATOM 1645 O O . GLU A 1 215 ? -1.027 13.087 16.462 1.00 97.31 215 GLU A O 1
ATOM 1650 N N . ALA A 1 216 ? -0.255 12.581 18.506 1.00 96.62 216 ALA A N 1
ATOM 1651 C CA . ALA A 1 216 ? -1.464 11.880 18.938 1.00 96.62 216 ALA A CA 1
ATOM 1652 C C . ALA A 1 216 ? -2.723 12.765 18.944 1.00 96.62 216 ALA A C 1
ATOM 1654 O O . ALA A 1 216 ? -3.811 12.283 18.637 1.00 96.62 216 ALA A O 1
ATOM 1655 N N . ASP A 1 217 ? -2.593 14.055 19.261 1.00 95.81 217 ASP A N 1
ATOM 1656 C CA . ASP A 1 217 ? -3.708 15.009 19.310 1.00 95.81 217 ASP A CA 1
ATOM 1657 C C . ASP A 1 217 ? -4.215 15.420 17.916 1.00 95.81 217 ASP A C 1
ATOM 1659 O O . ASP A 1 217 ? -5.302 15.987 17.797 1.00 95.81 217 ASP A O 1
ATOM 1663 N N . TRP A 1 218 ? -3.472 15.106 16.849 1.00 96.44 218 TRP A N 1
ATOM 1664 C CA . TRP A 1 218 ? -3.912 15.334 15.467 1.00 96.44 218 TRP A CA 1
ATOM 1665 C C . TRP A 1 218 ? -4.843 14.215 14.978 1.00 96.44 218 TRP A C 1
ATOM 1667 O O . TRP A 1 218 ? -5.622 14.417 14.046 1.00 96.44 218 TRP A O 1
ATOM 1677 N N . VAL A 1 219 ? -4.780 13.041 15.613 1.00 95.25 219 VAL A N 1
ATOM 1678 C CA . VAL A 1 219 ? -5.498 11.825 15.221 1.00 95.25 219 VAL A CA 1
ATOM 1679 C C . VAL A 1 219 ? -6.898 11.819 15.847 1.00 95.25 219 VAL A C 1
ATOM 1681 O O . VAL A 1 219 ? -7.101 11.399 16.991 1.00 95.25 219 VAL A O 1
ATOM 1684 N N . LYS A 1 220 ? -7.884 12.314 15.092 1.00 94.31 220 LYS A N 1
ATOM 1685 C CA . LYS A 1 220 ? -9.279 12.441 15.547 1.00 94.31 220 LYS A CA 1
ATOM 1686 C C . LYS A 1 220 ? -10.007 11.085 15.574 1.00 94.31 220 LYS A C 1
ATOM 1688 O O . LYS A 1 220 ? -9.657 10.200 14.798 1.00 94.31 220 LYS A O 1
ATOM 1693 N N . PRO A 1 221 ? -11.033 10.908 16.431 1.00 96.81 221 PRO A N 1
ATOM 1694 C CA . PRO A 1 221 ? -11.890 9.720 16.401 1.00 96.81 221 PRO A CA 1
ATOM 1695 C C . PRO A 1 221 ? -12.440 9.436 14.998 1.00 96.81 221 PRO A C 1
ATOM 1697 O O . PRO A 1 221 ? -12.849 10.367 1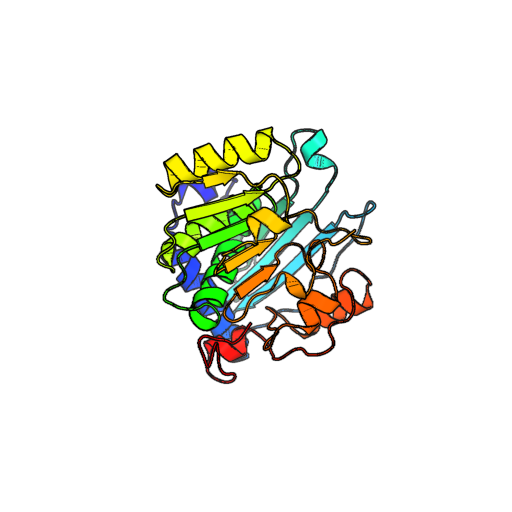4.306 1.00 96.81 221 PRO A O 1
ATOM 1700 N N . GLY A 1 222 ? -12.474 8.164 14.603 1.00 97.44 222 GLY A N 1
ATOM 1701 C CA . GLY A 1 222 ? -13.014 7.728 13.313 1.00 97.44 222 GLY A CA 1
ATOM 1702 C C . GLY A 1 222 ? -12.058 7.836 12.125 1.00 97.44 222 GLY A C 1
ATOM 1703 O O . GLY A 1 222 ? -12.444 7.454 11.019 1.00 97.44 222 GLY A O 1
ATOM 1704 N N . ILE A 1 223 ? -10.845 8.363 12.312 1.00 97.81 223 ILE A N 1
ATOM 1705 C CA . ILE A 1 223 ? -9.835 8.425 11.250 1.00 97.81 223 ILE A CA 1
ATOM 1706 C C . ILE A 1 223 ? -9.326 7.021 10.902 1.00 97.81 223 ILE A C 1
ATOM 1708 O O . ILE A 1 223 ? -9.416 6.102 11.709 1.00 97.81 223 ILE A O 1
ATOM 1712 N N . SER A 1 224 ? -8.805 6.824 9.695 1.00 98.50 224 SER A N 1
ATOM 1713 C CA . SER A 1 224 ? -8.077 5.604 9.318 1.00 98.50 224 SER A CA 1
ATOM 1714 C C . SER A 1 224 ? -6.765 5.958 8.641 1.00 98.50 224 SER A C 1
ATOM 1716 O O . SER A 1 224 ? -6.737 6.763 7.713 1.00 98.50 224 SER A O 1
ATOM 1718 N N . ALA A 1 225 ? -5.671 5.370 9.113 1.00 98.44 225 ALA A N 1
ATOM 1719 C CA . ALA A 1 225 ? -4.327 5.687 8.650 1.00 98.44 225 ALA A CA 1
ATOM 1720 C C . ALA A 1 225 ? -3.690 4.504 7.916 1.00 98.44 225 ALA A C 1
ATOM 1722 O O . ALA A 1 225 ? -3.704 3.376 8.402 1.00 98.44 225 ALA A O 1
ATOM 1723 N N . PHE A 1 226 ? -3.069 4.790 6.775 1.00 98.62 226 PHE A N 1
ATOM 1724 C CA . PHE A 1 226 ? -2.356 3.826 5.942 1.00 98.62 226 PHE A CA 1
ATOM 1725 C C . PHE A 1 226 ? -0.917 4.306 5.715 1.00 98.62 226 PHE A C 1
ATOM 1727 O O . PHE A 1 226 ? -0.618 4.930 4.690 1.00 98.62 226 PHE A O 1
ATOM 1734 N N . PRO A 1 227 ? -0.019 4.076 6.688 1.00 97.69 227 PRO A N 1
ATOM 1735 C CA . PRO A 1 227 ? 1.376 4.453 6.553 1.00 97.69 227 PRO A CA 1
ATOM 1736 C C . PRO A 1 227 ? 2.136 3.473 5.653 1.00 97.69 227 PRO A C 1
ATOM 1738 O O . PRO A 1 227 ? 2.284 2.292 5.963 1.00 97.69 227 PRO A O 1
ATOM 1741 N N . LEU A 1 228 ? 2.635 3.969 4.521 1.00 96.69 228 LEU A N 1
ATOM 1742 C CA . LEU A 1 228 ? 3.429 3.202 3.549 1.00 96.69 228 LEU A CA 1
ATOM 1743 C C . LEU A 1 228 ? 4.936 3.383 3.754 1.00 96.69 228 LEU A C 1
ATOM 1745 O O . LEU A 1 228 ? 5.747 2.674 3.159 1.00 96.69 228 LEU A O 1
ATOM 1749 N N . ASP A 1 229 ? 5.298 4.348 4.589 1.00 94.69 229 ASP A N 1
ATOM 1750 C CA . ASP A 1 229 ? 6.646 4.802 4.905 1.00 94.69 229 ASP A CA 1
ATOM 1751 C C . ASP A 1 229 ? 7.102 4.338 6.294 1.00 94.69 229 ASP A C 1
ATOM 1753 O O . ASP A 1 229 ? 7.910 4.996 6.956 1.00 94.69 229 ASP A O 1
ATOM 1757 N N . PHE A 1 230 ? 6.581 3.184 6.722 1.00 94.00 230 PHE A N 1
ATOM 1758 C CA . PHE A 1 230 ? 6.726 2.651 8.073 1.00 94.00 230 PHE A CA 1
ATOM 1759 C C . PHE A 1 230 ? 6.198 3.631 9.122 1.00 94.00 230 PHE A C 1
ATOM 1761 O O . PHE A 1 230 ? 5.008 3.908 9.167 1.00 94.00 230 PHE A O 1
ATOM 1768 N N . ASP A 1 231 ? 7.060 4.145 9.987 1.00 94.00 231 ASP A N 1
ATOM 1769 C CA . ASP A 1 231 ? 6.713 5.103 11.021 1.00 94.00 231 ASP A CA 1
ATOM 1770 C C . ASP A 1 231 ? 7.333 6.479 10.736 1.00 94.00 231 ASP A C 1
ATOM 1772 O O . ASP A 1 231 ? 7.328 7.346 11.605 1.00 94.00 231 ASP A O 1
ATOM 1776 N N . SER A 1 232 ? 7.824 6.726 9.514 1.00 95.12 232 SER A N 1
ATOM 1777 C CA . SER A 1 232 ? 8.619 7.920 9.192 1.00 95.12 232 SER A CA 1
ATOM 1778 C C . SER A 1 232 ? 7.892 9.241 9.459 1.00 95.12 232 SER A C 1
ATOM 1780 O O . SER A 1 232 ? 8.528 10.233 9.811 1.00 95.12 232 SER A O 1
ATOM 1782 N N . TYR A 1 233 ? 6.563 9.258 9.339 1.00 96.94 233 TYR A N 1
ATOM 1783 C CA . TYR A 1 233 ? 5.728 10.418 9.667 1.00 96.94 233 TYR A CA 1
ATOM 1784 C C . TYR A 1 233 ? 5.095 10.348 11.057 1.00 96.94 233 TYR A C 1
ATOM 1786 O O . TYR A 1 233 ? 4.722 11.388 11.600 1.00 96.94 233 TYR A O 1
ATOM 1794 N N . TRP A 1 234 ? 4.981 9.159 11.645 1.00 97.50 234 TRP A N 1
ATOM 1795 C CA . TRP A 1 234 ? 4.134 8.899 12.805 1.00 97.50 234 TRP A CA 1
ATOM 1796 C C . TRP A 1 234 ? 4.951 8.808 14.085 1.00 97.50 234 TRP A C 1
ATOM 1798 O O . TRP A 1 234 ? 5.866 7.993 14.206 1.00 97.50 234 TRP A O 1
ATOM 1808 N N . LYS A 1 235 ? 4.641 9.636 15.083 1.00 97.38 235 LYS A N 1
ATOM 1809 C CA . LYS A 1 235 ? 5.234 9.454 16.410 1.00 97.38 235 LYS A CA 1
ATOM 1810 C C . LYS A 1 235 ? 4.668 8.196 17.062 1.00 97.38 235 LYS A C 1
ATOM 1812 O O . LYS A 1 235 ? 3.509 7.848 16.848 1.00 97.38 235 LYS A O 1
ATOM 1817 N N . SER A 1 236 ? 5.466 7.539 17.904 1.00 96.44 236 SER A N 1
ATOM 1818 C CA . SER A 1 236 ? 5.023 6.350 18.644 1.00 96.44 236 SER A CA 1
ATOM 1819 C C . SER A 1 236 ? 3.779 6.640 19.488 1.00 96.44 236 SER A C 1
ATOM 1821 O O . SER A 1 236 ? 2.889 5.804 19.551 1.00 96.44 236 SER A O 1
ATOM 1823 N N . SER A 1 237 ? 3.662 7.853 20.044 1.00 96.88 237 SER A N 1
ATOM 1824 C CA . SER A 1 237 ? 2.457 8.320 20.742 1.00 96.88 237 SER A CA 1
ATOM 1825 C C . SER A 1 237 ? 1.221 8.367 19.838 1.00 96.88 237 SER A C 1
ATOM 1827 O O . SER A 1 237 ? 0.133 8.014 20.281 1.00 96.88 237 SER A O 1
ATOM 1829 N N . ALA A 1 238 ? 1.368 8.766 18.571 1.00 97.50 238 ALA A N 1
ATOM 1830 C CA . ALA A 1 238 ? 0.268 8.794 17.613 1.00 97.50 238 ALA A CA 1
ATOM 1831 C C . ALA A 1 238 ? -0.190 7.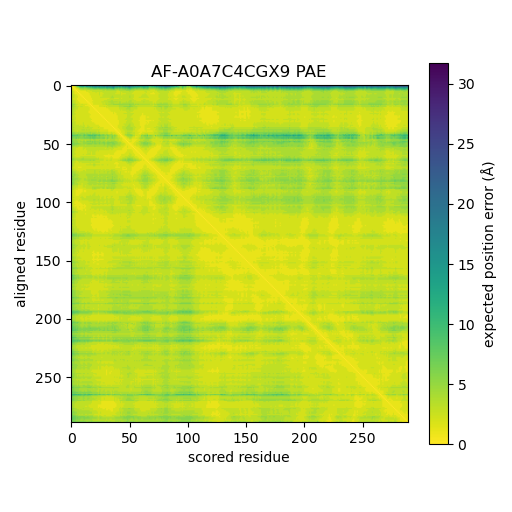379 17.240 1.00 97.50 238 ALA A C 1
ATOM 1833 O O . ALA A 1 238 ? -1.390 7.110 17.272 1.00 97.50 238 ALA A O 1
ATOM 1834 N N . ILE A 1 239 ? 0.755 6.465 16.983 1.00 97.44 239 ILE A N 1
ATOM 1835 C CA . ILE A 1 239 ? 0.465 5.042 16.732 1.00 97.44 239 ILE A CA 1
ATOM 1836 C C . ILE A 1 239 ? -0.214 4.409 17.955 1.00 97.44 239 ILE A C 1
ATOM 1838 O O . ILE A 1 239 ? -1.253 3.774 17.815 1.00 97.44 239 ILE A O 1
ATOM 1842 N N . ALA A 1 240 ? 0.322 4.630 19.159 1.00 96.81 240 ALA A N 1
ATOM 1843 C CA . ALA A 1 240 ? -0.238 4.108 20.408 1.00 96.81 240 ALA A CA 1
ATOM 1844 C C . ALA A 1 240 ? -1.640 4.660 20.716 1.00 96.81 240 ALA A C 1
ATOM 1846 O O . ALA A 1 240 ? -2.412 4.029 21.433 1.00 96.81 240 ALA A O 1
ATOM 1847 N N . SER A 1 241 ? -1.990 5.825 20.159 1.00 96.62 241 SER A N 1
ATOM 1848 C CA . SER A 1 241 ? -3.325 6.400 20.310 1.00 96.62 241 SER A CA 1
ATOM 1849 C C . SER A 1 241 ? -4.401 5.698 19.472 1.00 96.62 241 SER A C 1
ATOM 1851 O O . SER A 1 241 ? -5.578 5.967 19.712 1.00 96.62 241 SER A O 1
ATOM 1853 N N . MET A 1 242 ? -4.031 4.864 18.491 1.00 97.69 242 MET A N 1
ATOM 1854 C CA . MET A 1 242 ? -4.971 4.135 17.629 1.00 97.69 242 MET A CA 1
ATOM 1855 C C . MET A 1 242 ? -5.658 3.008 18.399 1.00 97.69 242 MET A C 1
ATOM 1857 O O . MET A 1 242 ? -5.021 2.290 19.175 1.00 97.69 242 MET A O 1
ATOM 1861 N N . ASP A 1 243 ? -6.952 2.816 18.161 1.00 97.62 243 ASP A N 1
ATOM 1862 C CA . ASP A 1 243 ? -7.736 1.758 18.798 1.00 97.62 243 ASP A CA 1
ATOM 1863 C C . ASP A 1 243 ? -7.344 0.387 18.239 1.00 97.62 243 ASP A C 1
ATOM 1865 O O . ASP A 1 243 ? -7.247 -0.592 18.988 1.00 97.62 243 ASP A O 1
ATOM 1869 N N . LYS A 1 244 ? -7.035 0.324 16.937 1.00 97.56 244 LYS A N 1
ATOM 1870 C CA . LYS A 1 244 ? -6.587 -0.896 16.258 1.00 97.56 244 LYS A CA 1
ATOM 1871 C C . LYS A 1 244 ? -5.374 -0.620 15.378 1.00 97.56 244 LYS A C 1
ATOM 1873 O O . LYS A 1 244 ? -5.374 0.276 14.546 1.00 97.56 244 LYS A O 1
ATOM 1878 N N . PHE A 1 245 ? -4.352 -1.459 15.518 1.00 97.94 245 PHE A N 1
ATOM 1879 C CA . PHE A 1 245 ? -3.199 -1.474 14.623 1.00 97.94 245 PHE A CA 1
ATOM 1880 C C . PHE A 1 245 ? -3.123 -2.832 13.930 1.00 97.94 245 PHE A C 1
ATOM 1882 O O . PHE A 1 245 ? -2.866 -3.851 14.575 1.00 97.94 245 PHE A O 1
A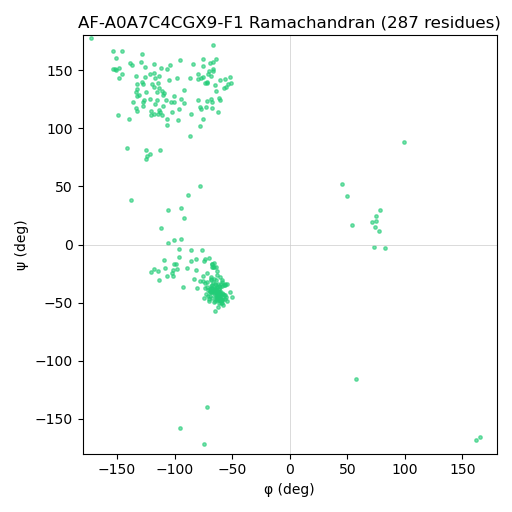TOM 1889 N N . TYR A 1 246 ? -3.348 -2.840 12.621 1.00 98.31 246 TYR A N 1
ATOM 1890 C CA . TYR A 1 246 ? -3.172 -4.008 11.765 1.00 98.31 246 TYR A CA 1
ATOM 1891 C C . TYR A 1 246 ? -1.925 -3.845 10.906 1.00 98.31 246 TYR A C 1
ATOM 1893 O O . TYR A 1 246 ? -1.546 -2.734 10.541 1.00 98.31 246 TYR A O 1
ATOM 1901 N N . THR A 1 247 ? -1.307 -4.963 10.549 1.00 97.44 247 THR A N 1
ATOM 1902 C CA . THR A 1 247 ? -0.196 -5.002 9.594 1.00 97.44 247 THR A CA 1
ATOM 1903 C C . THR A 1 247 ? -0.476 -6.027 8.503 1.00 97.44 247 THR A C 1
ATOM 1905 O O . THR A 1 247 ? -1.382 -6.851 8.623 1.00 97.44 247 THR A O 1
ATOM 1908 N N . ASP A 1 248 ? 0.266 -5.958 7.405 1.00 96.25 248 ASP A N 1
ATOM 1909 C CA . ASP A 1 248 ? 0.185 -6.940 6.336 1.00 96.25 248 ASP A CA 1
ATOM 1910 C C . ASP A 1 248 ? 0.874 -8.254 6.710 1.00 96.25 248 ASP A C 1
ATOM 1912 O O . ASP A 1 248 ? 0.409 -9.288 6.234 1.00 96.25 248 ASP A O 1
ATOM 1916 N N . ASP A 1 249 ? 1.931 -8.220 7.539 1.00 96.12 249 ASP A N 1
ATOM 1917 C CA . ASP A 1 249 ? 2.620 -9.380 8.121 1.00 96.12 249 ASP A CA 1
ATOM 1918 C C . ASP A 1 249 ? 3.226 -9.121 9.513 1.00 96.12 249 ASP A C 1
ATOM 1920 O O . ASP A 1 249 ? 4.221 -8.405 9.642 1.00 96.12 249 ASP A O 1
ATOM 1924 N N . VAL A 1 250 ? 2.670 -9.748 10.562 1.00 95.12 250 VAL A N 1
ATOM 1925 C CA . VAL A 1 250 ? 3.138 -9.558 11.953 1.00 95.12 250 VAL A CA 1
ATOM 1926 C C . VAL A 1 250 ? 4.595 -9.980 12.140 1.00 95.12 250 VAL A C 1
ATOM 1928 O O . VAL A 1 250 ? 5.368 -9.260 12.773 1.00 95.12 250 VAL A O 1
ATOM 1931 N N . ASN A 1 251 ? 5.011 -11.112 11.574 1.00 93.31 251 ASN A N 1
ATOM 1932 C CA . ASN A 1 251 ? 6.385 -11.593 11.734 1.00 93.31 251 ASN A CA 1
ATOM 1933 C C . ASN A 1 251 ? 7.387 -10.664 11.037 1.00 93.31 251 ASN A C 1
ATOM 1935 O O . ASN A 1 251 ? 8.456 -10.375 11.578 1.00 93.31 251 ASN A O 1
ATOM 1939 N N . GLN A 1 252 ? 7.035 -10.157 9.855 1.00 93.44 252 GLN A N 1
ATOM 1940 C CA . GLN A 1 252 ? 7.842 -9.195 9.118 1.00 93.44 252 GLN A CA 1
ATOM 1941 C C . GLN A 1 252 ? 7.909 -7.844 9.837 1.00 93.44 252 GLN A C 1
ATOM 1943 O O . GLN A 1 252 ? 8.988 -7.256 9.906 1.00 93.44 252 GLN A O 1
ATOM 1948 N N . LEU A 1 253 ? 6.802 -7.367 10.408 1.00 95.06 253 LEU A N 1
ATOM 1949 C CA . LEU A 1 253 ? 6.786 -6.160 11.234 1.00 95.06 253 LEU A CA 1
ATOM 1950 C C . LEU A 1 253 ? 7.728 -6.299 12.436 1.00 95.06 253 LEU A C 1
ATOM 1952 O O . LEU A 1 253 ? 8.586 -5.443 12.649 1.00 95.06 253 LEU A O 1
ATOM 1956 N N . LEU A 1 254 ? 7.617 -7.396 13.192 1.00 94.69 254 LEU A N 1
ATOM 1957 C CA . LEU A 1 254 ? 8.476 -7.663 14.350 1.00 94.69 254 LEU A CA 1
ATOM 1958 C C . LEU A 1 254 ? 9.957 -7.755 13.962 1.00 94.69 254 LEU A C 1
ATOM 1960 O O . LEU A 1 254 ? 10.819 -7.269 14.696 1.00 94.69 254 LEU A O 1
ATOM 1964 N N . TYR A 1 255 ? 10.260 -8.326 12.794 1.00 92.50 255 TYR A N 1
ATOM 1965 C CA . TYR A 1 255 ? 11.611 -8.318 12.242 1.00 92.50 255 TYR A CA 1
ATOM 1966 C C . TYR A 1 255 ? 12.121 -6.887 12.009 1.00 92.50 255 TYR A C 1
ATOM 1968 O O . TYR A 1 255 ? 13.208 -6.549 12.470 1.00 92.50 255 TYR A O 1
ATOM 1976 N N . TYR A 1 256 ? 11.336 -6.011 11.377 1.00 92.19 256 TYR A N 1
ATOM 1977 C CA . TYR A 1 256 ? 11.756 -4.625 11.139 1.00 92.19 256 TYR A CA 1
ATOM 1978 C C . TYR A 1 256 ? 11.863 -3.776 12.409 1.00 92.19 256 TYR A C 1
ATOM 1980 O O . TYR A 1 256 ? 12.720 -2.891 12.469 1.00 92.19 256 TYR A O 1
ATOM 1988 N N . ILE A 1 257 ? 11.058 -4.073 13.432 1.00 95.19 257 ILE A N 1
ATOM 1989 C CA . ILE A 1 257 ? 11.227 -3.486 14.766 1.00 95.19 257 ILE A CA 1
ATOM 1990 C C . ILE A 1 257 ? 12.576 -3.906 15.356 1.00 95.19 257 ILE A C 1
ATOM 1992 O O . ILE A 1 257 ? 13.349 -3.064 15.809 1.00 95.19 257 ILE A O 1
ATOM 1996 N N . LYS A 1 258 ? 1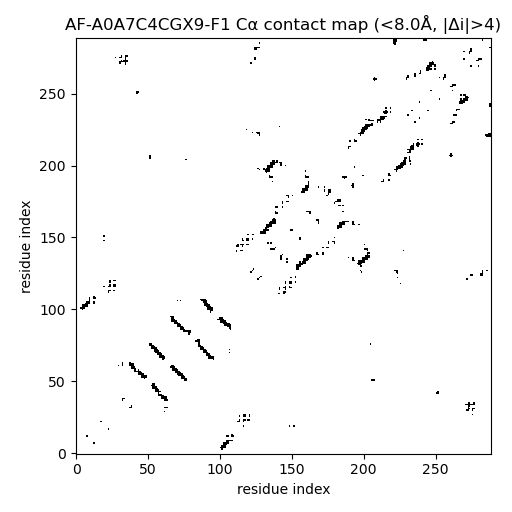2.903 -5.203 15.300 1.00 94.31 258 LYS A N 1
ATOM 1997 C CA . LYS A 1 258 ? 14.178 -5.734 15.800 1.00 94.31 258 LYS A CA 1
ATOM 1998 C C . LYS A 1 258 ? 15.390 -5.134 15.077 1.00 94.31 258 LYS A C 1
ATOM 2000 O O . LYS A 1 258 ? 16.388 -4.829 15.721 1.00 94.31 258 LYS A O 1
ATOM 2005 N N . GLU A 1 259 ? 15.302 -4.944 13.763 1.00 91.00 259 GLU A N 1
ATOM 2006 C CA . GLU A 1 259 ? 16.375 -4.354 12.947 1.00 91.00 259 GLU A CA 1
ATOM 2007 C C . GLU A 1 259 ? 16.495 -2.821 13.098 1.00 91.00 259 GLU A C 1
ATOM 2009 O O . GLU A 1 259 ? 17.415 -2.203 12.545 1.00 91.00 259 GLU A O 1
ATOM 2014 N N . GLY A 1 260 ? 15.583 -2.199 13.855 1.00 92.00 260 GLY A N 1
ATOM 2015 C CA . GLY A 1 260 ? 15.582 -0.766 14.143 1.00 92.00 260 GLY A CA 1
ATOM 2016 C C . GLY A 1 260 ? 15.123 0.105 12.975 1.00 92.00 260 GLY A C 1
ATOM 2017 O O . GLY A 1 260 ? 15.528 1.259 12.896 1.00 92.00 260 GLY A O 1
ATOM 2018 N N . TRP A 1 261 ? 14.328 -0.443 12.052 1.00 91.50 261 TRP A N 1
ATOM 2019 C CA . TRP A 1 261 ? 13.696 0.319 10.965 1.00 91.50 261 TRP A CA 1
ATOM 2020 C C . TRP A 1 261 ? 12.330 0.884 11.346 1.00 91.50 261 TRP A C 1
ATOM 2022 O O . TRP A 1 261 ? 11.844 1.788 10.679 1.00 91.50 261 TRP A O 1
ATOM 2032 N N . ILE A 1 262 ? 11.700 0.311 12.372 1.00 94.94 262 ILE A N 1
ATOM 2033 C CA . ILE A 1 262 ? 10.397 0.7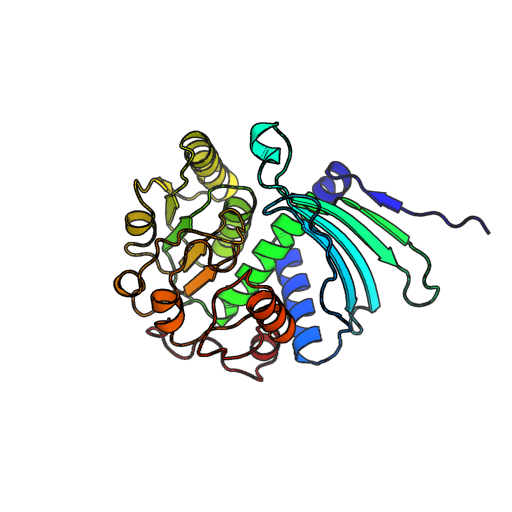21 12.893 1.00 94.94 262 ILE A CA 1
ATOM 2034 C C . ILE A 1 262 ? 10.538 0.802 14.407 1.00 94.94 262 ILE A C 1
ATOM 2036 O O . ILE A 1 262 ? 11.096 -0.103 15.033 1.00 94.94 262 ILE A O 1
ATOM 2040 N N . ARG A 1 263 ? 10.054 1.878 15.024 1.00 95.75 263 ARG A N 1
ATOM 2041 C CA . ARG A 1 263 ? 10.019 1.972 16.488 1.00 95.75 263 ARG A CA 1
ATOM 2042 C C . ARG A 1 263 ? 9.037 0.954 17.080 1.00 95.75 263 ARG A C 1
ATOM 2044 O O . ARG A 1 263 ? 8.114 0.519 16.394 1.00 95.75 263 ARG A O 1
ATOM 2051 N N . PRO A 1 264 ? 9.202 0.574 18.359 1.00 95.44 264 PRO A N 1
ATOM 2052 C CA . PRO A 1 264 ? 8.310 -0.381 19.005 1.00 95.44 264 PRO A CA 1
ATOM 2053 C C . PRO A 1 264 ? 6.834 0.017 18.902 1.00 95.44 264 PRO A C 1
ATOM 2055 O O . PRO A 1 264 ? 6.478 1.180 19.097 1.00 95.44 264 PRO A O 1
ATOM 2058 N N . ILE A 1 265 ? 5.989 -0.977 18.628 1.00 95.50 265 ILE A N 1
ATOM 2059 C CA . ILE A 1 265 ? 4.532 -0.846 18.579 1.00 95.50 265 ILE A CA 1
ATOM 2060 C C . ILE A 1 265 ? 3.963 -1.661 19.735 1.00 95.50 265 ILE A C 1
ATOM 2062 O O . ILE A 1 265 ? 4.129 -2.877 19.782 1.00 95.50 265 ILE A O 1
ATOM 2066 N N . GLU A 1 266 ? 3.319 -0.983 20.683 1.00 90.31 266 GLU A N 1
ATOM 2067 C CA . GLU A 1 266 ? 2.875 -1.590 21.945 1.00 90.31 266 GLU A CA 1
ATOM 2068 C C . GLU A 1 266 ? 1.749 -2.611 21.753 1.00 90.31 266 GLU A C 1
ATOM 2070 O O . GLU A 1 266 ? 1.704 -3.630 22.441 1.00 90.31 266 GLU A O 1
ATOM 2075 N N . ARG A 1 267 ? 0.841 -2.350 20.806 1.00 94.81 267 ARG A N 1
ATOM 2076 C CA . ARG A 1 267 ? -0.336 -3.182 20.548 1.00 94.81 267 ARG A CA 1
ATOM 2077 C C . ARG A 1 267 ? -0.483 -3.454 19.058 1.00 94.81 267 ARG A C 1
ATOM 2079 O O . ARG A 1 267 ? -0.776 -2.543 18.296 1.00 94.81 267 ARG A O 1
ATOM 2086 N N . ILE A 1 268 ? -0.343 -4.720 18.674 1.00 96.88 268 ILE A N 1
ATOM 2087 C CA . ILE A 1 268 ? -0.601 -5.222 17.319 1.00 96.88 268 ILE A CA 1
ATOM 2088 C C . ILE A 1 268 ? -1.859 -6.090 17.389 1.00 96.88 268 ILE A C 1
ATOM 2090 O O . ILE A 1 268 ? -1.894 -7.072 18.129 1.00 96.88 268 ILE A O 1
ATOM 2094 N N . PHE A 1 269 ? -2.910 -5.713 16.664 1.00 97.06 269 PHE A N 1
ATOM 2095 C CA . PHE A 1 269 ? -4.218 -6.367 16.748 1.00 97.06 269 PHE A CA 1
ATOM 2096 C C . PHE A 1 269 ? -4.307 -7.636 15.881 1.00 97.06 269 PHE A C 1
ATOM 2098 O O . PHE A 1 269 ? -5.010 -8.587 16.243 1.00 97.06 269 PHE A O 1
ATOM 2105 N N . GLY A 1 270 ? -3.563 -7.673 14.771 1.00 96.75 270 GLY A N 1
ATOM 2106 C CA . GLY A 1 270 ? -3.415 -8.859 13.930 1.00 96.75 270 GLY A CA 1
ATOM 2107 C C . GLY A 1 270 ? -2.906 -8.558 12.522 1.00 96.75 270 GLY A C 1
ATOM 2108 O O . GLY A 1 270 ? -2.476 -7.441 12.210 1.00 96.75 270 GLY A O 1
ATOM 2109 N N . ASP A 1 271 ? -3.004 -9.575 11.674 1.00 96.25 271 ASP A N 1
ATOM 2110 C CA . ASP A 1 271 ? -2.738 -9.502 10.241 1.00 96.25 271 ASP A CA 1
ATOM 2111 C C . ASP A 1 271 ? -3.988 -9.065 9.465 1.00 96.25 271 ASP A C 1
ATOM 2113 O O . ASP A 1 271 ? -5.101 -9.525 9.727 1.00 96.25 271 ASP A O 1
ATOM 2117 N N . LEU A 1 272 ? -3.813 -8.265 8.411 1.00 97.94 272 LEU A N 1
ATOM 2118 C CA . LEU A 1 272 ? -4.913 -7.896 7.515 1.00 97.94 272 LEU A CA 1
ATOM 2119 C C . LEU A 1 272 ? -5.566 -9.130 6.867 1.00 97.94 272 LEU A C 1
ATOM 2121 O O . LEU A 1 272 ? -6.777 -9.154 6.663 1.00 97.94 272 LEU A O 1
ATOM 2125 N N . GLY A 1 273 ? -4.788 -10.185 6.603 1.00 98.19 273 GLY A N 1
ATOM 2126 C CA . GLY A 1 273 ? -5.320 -11.454 6.104 1.00 98.19 273 GLY A CA 1
ATOM 2127 C C . GLY A 1 273 ? -6.352 -12.084 7.046 1.00 98.19 273 GLY A C 1
ATOM 2128 O O . GLY A 1 273 ? -7.340 -12.635 6.570 1.00 98.19 273 GLY A O 1
ATOM 2129 N N . GLU A 1 274 ? -6.180 -11.959 8.369 1.00 98.56 274 GLU A N 1
ATOM 2130 C CA . GLU A 1 274 ? -7.152 -12.445 9.360 1.00 98.56 274 GLU A CA 1
ATOM 2131 C C . GLU A 1 274 ? -8.459 -11.649 9.322 1.00 98.56 274 GLU A C 1
ATOM 2133 O O . GLU A 1 274 ? -9.531 -12.226 9.513 1.00 98.56 274 GLU A O 1
ATOM 2138 N N . VAL A 1 275 ? -8.381 -10.345 9.044 1.00 98.62 275 VAL A N 1
ATOM 2139 C CA . VAL A 1 275 ? -9.557 -9.482 8.868 1.00 98.62 275 VAL A CA 1
ATOM 2140 C C . VAL A 1 275 ? -10.320 -9.872 7.603 1.00 98.62 275 VAL A C 1
ATOM 2142 O O . VAL A 1 275 ? -11.532 -10.070 7.652 1.00 98.62 275 VAL A O 1
ATOM 2145 N N . VAL A 1 276 ? -9.611 -10.070 6.485 1.00 98.69 276 VAL A N 1
ATOM 2146 C CA . VAL A 1 276 ? -10.206 -10.450 5.189 1.00 98.69 276 VAL A CA 1
ATOM 2147 C C . VAL A 1 276 ? -10.974 -11.775 5.268 1.00 98.69 276 VAL A C 1
ATOM 2149 O O . VAL A 1 276 ? -11.995 -11.933 4.601 1.00 98.69 276 VAL A O 1
ATOM 2152 N N . VAL A 1 277 ? -10.523 -12.728 6.090 1.00 98.56 277 VAL A N 1
ATOM 2153 C CA . VAL A 1 277 ? -11.202 -14.028 6.278 1.00 98.56 277 VAL A CA 1
ATOM 2154 C C . VAL A 1 277 ? -12.165 -14.058 7.473 1.00 98.56 277 VAL A C 1
ATOM 2156 O O . VAL A 1 277 ? -12.687 -15.120 7.802 1.00 98.56 277 VAL A O 1
ATOM 2159 N N . GLY A 1 278 ? -12.385 -12.926 8.152 1.00 98.12 278 GLY A N 1
ATOM 2160 C CA . GLY A 1 278 ? -13.316 -12.816 9.282 1.00 98.12 278 GLY A CA 1
ATOM 2161 C C . GLY A 1 278 ? -12.845 -13.457 10.595 1.00 98.12 278 GLY A C 1
ATOM 2162 O O . GLY A 1 278 ? -13.652 -13.645 11.501 1.00 98.12 278 GLY A O 1
ATOM 2163 N N . LYS A 1 279 ? -11.554 -13.790 10.730 1.00 98.31 279 LYS A N 1
ATOM 2164 C CA . LYS A 1 279 ? -10.955 -14.268 11.994 1.00 98.31 279 LYS A CA 1
ATOM 2165 C C . LYS A 1 279 ? -10.741 -13.136 13.003 1.00 98.31 279 LYS A C 1
ATOM 2167 O O . LYS A 1 279 ? -10.720 -13.382 14.208 1.00 98.31 279 LYS A O 1
ATOM 2172 N N . LYS A 1 280 ? -10.572 -11.907 12.514 1.00 98.00 280 LYS A N 1
ATOM 2173 C CA . LYS A 1 280 ? -10.479 -10.673 13.305 1.00 98.00 280 LYS A CA 1
ATOM 2174 C C . LYS A 1 280 ? -11.522 -9.670 12.801 1.00 98.00 280 LYS A C 1
ATOM 2176 O O . LYS A 1 280 ? -11.767 -9.627 11.595 1.00 98.00 280 LYS A O 1
ATOM 2181 N N . PRO A 1 281 ? -12.140 -8.868 13.681 1.00 98.00 281 PRO A N 1
ATOM 2182 C CA . PRO A 1 281 ? -13.081 -7.843 13.249 1.00 98.00 281 PRO A CA 1
ATOM 2183 C C . PRO A 1 281 ? -12.358 -6.722 12.495 1.00 98.00 281 PRO A C 1
ATOM 2185 O O . PRO A 1 281 ? -11.244 -6.347 12.846 1.00 98.00 281 PRO A O 1
ATOM 2188 N N . GLY A 1 282 ? -13.000 -6.138 11.488 1.00 97.94 282 GLY A N 1
ATOM 2189 C CA . GLY A 1 282 ? -12.540 -4.872 10.915 1.00 97.94 282 GLY A CA 1
ATOM 2190 C C . GLY A 1 282 ? -12.806 -3.698 11.866 1.00 97.94 282 GLY A C 1
ATOM 2191 O O . GLY A 1 282 ? -12.690 -3.804 13.092 1.00 97.94 282 GLY A O 1
ATOM 2192 N N . ARG A 1 283 ? -13.223 -2.569 11.299 1.00 98.06 283 ARG A N 1
ATOM 2193 C CA . ARG A 1 283 ? -13.848 -1.490 12.070 1.00 98.06 283 ARG A CA 1
ATOM 2194 C C . ARG A 1 283 ? -15.172 -1.968 12.678 1.00 98.06 283 ARG A C 1
ATOM 2196 O O . ARG A 1 283 ? -16.001 -2.545 11.981 1.00 98.06 283 ARG A O 1
ATOM 2203 N N . GLU A 1 284 ? -15.374 -1.704 13.964 1.00 97.62 284 GLU A N 1
ATOM 2204 C CA . GLU A 1 284 ? -16.572 -2.091 14.723 1.00 97.62 284 GLU A CA 1
ATOM 2205 C C . GLU A 1 284 ? -17.465 -0.891 15.058 1.00 97.62 284 GLU A C 1
ATOM 2207 O O . GLU A 1 284 ? -18.655 -1.065 15.314 1.00 97.62 284 GLU A O 1
ATOM 2212 N N . ASN A 1 285 ? -16.927 0.335 15.037 1.00 97.25 285 ASN A N 1
ATOM 2213 C CA . ASN A 1 285 ? -17.727 1.554 15.169 1.00 97.25 285 ASN A CA 1
ATOM 2214 C C . ASN A 1 285 ? -17.080 2.783 14.499 1.00 97.25 285 ASN A C 1
ATOM 2216 O O . ASN A 1 285 ? -15.896 2.804 14.158 1.00 97.25 285 ASN A O 1
ATOM 2220 N N . GLU A 1 286 ? -17.873 3.845 14.349 1.00 95.88 286 GLU A N 1
ATOM 2221 C CA . GLU A 1 286 ? -17.483 5.088 13.664 1.00 95.88 286 GLU A CA 1
ATOM 2222 C C . GLU A 1 286 ? -16.438 5.926 14.419 1.00 95.88 286 GLU A C 1
ATOM 2224 O O . GLU A 1 286 ? -15.900 6.875 13.859 1.00 95.88 286 GLU A O 1
ATOM 2229 N N . ARG A 1 287 ? -16.143 5.624 15.690 1.00 96.88 287 ARG A N 1
ATOM 2230 C CA . ARG A 1 287 ? -15.192 6.403 16.503 1.00 96.88 287 ARG A CA 1
ATOM 2231 C C . ARG A 1 287 ? -13.813 5.767 16.607 1.00 96.88 287 ARG A C 1
ATOM 2233 O O . ARG A 1 287 ? -12.886 6.489 16.969 1.00 96.88 287 ARG A O 1
ATOM 2240 N N . GLU A 1 288 ? -13.682 4.481 16.281 1.00 97.69 288 GLU A N 1
ATOM 2241 C CA . GLU A 1 288 ? -12.390 3.787 16.286 1.00 97.69 288 GLU A CA 1
ATOM 2242 C C . GLU A 1 288 ? -11.372 4.501 15.395 1.00 97.69 288 GLU A C 1
ATOM 2244 O O . GLU A 1 288 ? -11.711 5.024 14.331 1.00 97.69 288 GLU A O 1
ATOM 2249 N N . LYS A 1 289 ? -10.126 4.531 15.833 1.00 95.50 289 LYS A N 1
ATOM 2250 C CA . LYS A 1 289 ? -8.994 5.030 15.060 1.00 95.50 289 LYS A CA 1
ATOM 2251 C C . LYS A 1 289 ? -8.120 3.862 14.624 1.00 95.50 289 LYS A C 1
ATOM 2253 O O . LYS A 1 289 ? -7.779 3.042 15.512 1.00 95.50 289 LYS A O 1
#

pLDDT: mean 96.37, std 3.07, range [70.5, 98.88]

Foldseek 3Di:
DDADAAEAEPCNVVVVVQDLVNLLVVLLVVLQLVLVVQKDWDFWDWDAPDALKIWTWTWMARNVVRWTKIWTKIADPCQVVVVHDRIWTWIWTARNVVRHTHYIYTCPVVVQQNLLSNVLLLCLFAADQAFAEEFEEDLDSNSLNNLQSNVVRHVHAEYEYEYPDPVSVVVSQVSCCPPVVHGYHDDPDPLRSLVPGQEYEYDDRQHLDADADDALVSDFFQHYYDYPNACNHPDLNNLQSAPAAEDQDPVNNVVCCVVSSHPDRPDHQYHSSNCSNVVGHHDPDRGGD

Secondary structure (DSSP, 8-state):
-PPP-EEE-HHHHHHT---HHHHHHHHHHHHHHHHTT-EE-----EE-SSTT-EEEEEEEEETTTTEEEEEEEEE-TTSGGGT--SEEEEEEEE-TTT--EEEEEE-HHHHHHHHHHHHHHHHHHHS-TT--EEEEE--SHHHHHHHHHHHHHS---EEEEE-SSHHHHHHHHHHHHHHT--EEEE-SSHHHHHTT-SEEEE-----SS----B-GGG--TT-EEEESSTTSSB-HHHHHT-S--EES-HHHHHHHHHTTSS---S---EEHHHHHTTSS----STT--

Solvent-accessible surface area (backbone atoms only — not comparable to full-atom values): 15163 Å² total; per-residue (Å²): 136,89,86,74,61,49,76,33,50,60,65,54,60,59,69,65,64,76,50,70,67,57,48,30,50,54,43,44,48,53,32,33,36,47,42,71,66,36,52,50,65,65,77,61,54,71,48,62,92,46,86,61,22,42,38,34,42,43,49,38,33,37,64,85,75,66,44,30,35,37,36,44,41,33,38,34,81,66,28,55,85,71,78,38,68,44,55,44,40,36,33,37,34,29,41,72,89,78,64,46,61,49,32,42,28,48,29,47,66,53,55,33,50,54,50,16,18,46,50,32,46,50,38,75,46,50,36,59,75,85,30,32,29,35,14,33,38,20,43,47,69,52,31,52,35,29,50,52,36,38,50,72,77,30,66,52,62,38,35,23,33,20,44,97,45,65,69,42,36,52,55,36,44,53,44,37,38,75,77,65,69,39,56,62,47,78,31,94,39,72,66,58,13,45,60,86,33,30,32,38,37,37,33,53,71,61,41,61,80,55,83,44,71,43,49,41,89,69,64,53,73,27,25,29,79,48,61,74,16,66,43,31,54,45,27,63,64,28,60,68,65,36,75,60,38,70,37,87,45,61,70,54,50,52,49,36,34,74,74,49,51,28,76,82,74,94,67,75,75,47,36,47,17,30,35,70,63,64,77,36,81,56,60,89,57,77,56,51,46

Sequence (289 aa):
MTHEILYLSYRDVESLNIGLDQIIAAVEDSFRQKGLGLVEMPPKPGIHPRRDSFIHAMPAYLKGSDAAGLKWISGNPENPKRGLPYIAGILILNDPETGLPIAVMDATWLTAYRTAGATAVAAKYLARRESEVLAVLGCGTQGRSNTLMLSRILPIKIVRAYDINERALASYEEFVRERVGLDVIKASSPREALEGSDVVVTAGLILKEPNPVIEADWVKPGISAFPLDFDSYWKSSAIASMDKFYTDDVNQLLYYIKEGWIRPIERIFGDLGEVVVGKKPGRENEREK

Mean predicted aligned error: 3.07 Å